Protein AF-A0A9D2LAC8-F1 (afdb_monomer_lite)

Secondary structure (DSSP, 8-state):
-------S--THHHHHHHHHHHHGGGS---S-------------SS-EEE---EEETTEEEEEEEEEESSS-EEEEEEE-----EEE-TTSPEEE-EEEPTT-SS-EEHHHHHT--SPEEEEETTEEEEEEE-TTS-EEESS-B-TT-EEEEEEEEE-GGG-EE-TT--EE--TT--GGGG---EEEEEEE-TT---TT--HHHHHHHHHHHHHHHHHHH--

Radius of gyration: 24.72 Å; chains: 1; bounding box: 61×82×46 Å

Organism: NCBI:txid2838560

pLDDT: mean 70.53, std 20.55, range [28.88, 96.69]

Structure (mmCIF, N/CA/C/O backbone):
data_AF-A0A9D2LAC8-F1
#
_entry.id   AF-A0A9D2LAC8-F1
#
loop_
_atom_site.group_PDB
_atom_site.id
_atom_site.type_symbol
_atom_site.label_atom_id
_atom_site.label_alt_id
_atom_site.label_comp_id
_atom_site.label_asym_id
_atom_site.label_entity_id
_atom_site.label_seq_id
_atom_site.pdbx_PDB_ins_code
_atom_site.Cartn_x
_atom_site.Cartn_y
_atom_site.Cartn_z
_atom_site.occupancy
_atom_site.B_iso_or_equiv
_atom_site.auth_seq_id
_atom_site.auth_comp_id
_atom_site.auth_asym_id
_atom_site.auth_atom_id
_atom_site.pdbx_PDB_model_num
ATOM 1 N N . MET A 1 1 ? -29.850 70.407 -22.101 1.00 35.56 1 MET A N 1
ATOM 2 C CA . MET A 1 1 ? -29.696 69.015 -22.595 1.00 35.56 1 MET A CA 1
ATOM 3 C C . MET A 1 1 ? -29.539 68.127 -21.368 1.00 35.56 1 MET A C 1
ATOM 5 O O . MET A 1 1 ? -28.608 68.349 -20.621 1.00 35.56 1 MET A O 1
ATOM 9 N N . LYS A 1 2 ? -30.572 67.422 -20.896 1.00 36.56 2 LYS A N 1
ATOM 10 C CA . LYS A 1 2 ? -31.257 66.225 -21.436 1.00 36.56 2 LYS A CA 1
ATOM 11 C C . LYS A 1 2 ? -30.535 64.901 -21.095 1.00 36.56 2 LYS A C 1
ATOM 13 O O . LYS A 1 2 ? -29.689 64.443 -21.842 1.00 36.56 2 LYS A O 1
ATOM 18 N N . TYR A 1 3 ? -31.028 64.306 -20.001 1.00 37.91 3 TYR A N 1
ATOM 19 C CA . TYR A 1 3 ? -31.246 62.878 -19.712 1.00 37.91 3 TYR A CA 1
ATOM 20 C C . TYR A 1 3 ? -30.048 61.930 -19.527 1.00 37.91 3 TYR A C 1
ATOM 22 O O . TYR A 1 3 ? -29.645 61.222 -20.443 1.00 37.91 3 TYR A O 1
ATOM 30 N N . ILE A 1 4 ? -29.648 61.765 -18.260 1.00 46.78 4 ILE A N 1
ATOM 31 C CA . ILE A 1 4 ? -29.049 60.527 -17.738 1.00 46.78 4 ILE A CA 1
ATOM 32 C C . ILE A 1 4 ? -30.154 59.455 -17.772 1.00 46.78 4 ILE A C 1
ATOM 34 O O . ILE A 1 4 ? -31.058 59.432 -16.931 1.00 46.78 4 ILE A O 1
ATOM 38 N N . LYS A 1 5 ? -30.169 58.634 -18.827 1.00 41.62 5 LYS A N 1
ATOM 39 C CA . LYS A 1 5 ? -31.193 57.607 -19.061 1.00 41.62 5 LYS A CA 1
ATOM 40 C C . LYS A 1 5 ? -30.855 56.328 -18.287 1.00 41.62 5 LYS A C 1
ATOM 42 O O . LYS A 1 5 ? -29.878 55.654 -18.581 1.00 41.62 5 LYS A O 1
ATOM 47 N N . LYS A 1 6 ? -31.734 56.001 -17.331 1.00 50.16 6 LYS A N 1
ATOM 48 C CA . LYS A 1 6 ? -31.996 54.673 -16.744 1.00 50.16 6 LYS A CA 1
ATOM 49 C C . LYS A 1 6 ? -31.678 53.525 -17.717 1.00 50.16 6 LYS A C 1
ATOM 51 O O . LYS A 1 6 ? -32.440 53.361 -18.663 1.00 50.16 6 LYS A O 1
ATOM 56 N N . TRP A 1 7 ? -30.662 52.699 -17.455 1.00 39.41 7 TRP A N 1
ATOM 57 C CA . TRP A 1 7 ? -30.460 51.446 -18.212 1.00 39.41 7 TRP A CA 1
ATOM 58 C C . TRP A 1 7 ? -29.986 50.235 -17.383 1.00 39.41 7 TRP A C 1
ATOM 60 O O . TRP A 1 7 ? -29.600 49.221 -17.945 1.00 39.41 7 TRP A O 1
ATOM 70 N N . ILE A 1 8 ? -30.095 50.278 -16.049 1.00 47.38 8 ILE A N 1
ATOM 71 C CA . ILE A 1 8 ? -29.818 49.118 -15.171 1.00 47.38 8 ILE A CA 1
ATOM 72 C C . ILE A 1 8 ? -31.102 48.700 -14.441 1.00 47.38 8 ILE A C 1
ATOM 74 O O . ILE A 1 8 ? -31.182 48.724 -13.218 1.00 47.38 8 ILE A O 1
ATOM 78 N N . LYS A 1 9 ? -32.169 48.408 -15.196 1.00 46.84 9 LYS A N 1
ATOM 79 C CA . LYS A 1 9 ? -33.411 47.807 -14.664 1.00 46.84 9 LYS A CA 1
ATOM 80 C C . LYS A 1 9 ? -34.076 46.870 -15.682 1.00 46.84 9 LYS A C 1
ATOM 82 O O . LYS A 1 9 ? -35.269 46.987 -15.937 1.00 46.84 9 LYS A O 1
ATOM 87 N N . SER A 1 10 ? -33.312 45.951 -16.272 1.00 44.75 10 SER A N 1
ATOM 88 C CA . SER A 1 10 ? -33.887 44.812 -16.998 1.00 44.75 10 SER A CA 1
ATOM 89 C C . SER A 1 10 ? -33.240 43.508 -16.516 1.00 44.75 10 SER A C 1
ATOM 91 O O . SER A 1 10 ? -32.012 43.407 -16.571 1.00 44.75 10 SER A O 1
ATOM 93 N N . PRO A 1 11 ? -34.021 42.508 -16.060 1.00 45.09 11 PRO A N 1
ATOM 94 C CA . PRO A 1 11 ? -33.499 41.219 -15.588 1.00 45.09 11 PRO A CA 1
ATOM 95 C C . PRO A 1 11 ? -32.814 40.399 -16.697 1.00 45.09 11 PRO A C 1
ATOM 97 O O . PRO A 1 11 ? -32.106 39.438 -16.414 1.00 45.09 11 PRO A O 1
ATOM 100 N N . ILE A 1 12 ? -32.954 40.810 -17.960 1.00 46.16 12 ILE A N 1
ATOM 101 C CA . ILE A 1 12 ? -32.389 40.119 -19.124 1.00 46.16 12 ILE A CA 1
ATOM 102 C C . ILE A 1 12 ? -30.858 40.262 -19.188 1.00 46.16 12 ILE A C 1
ATOM 104 O O . ILE A 1 12 ? -30.179 39.342 -19.629 1.00 46.16 12 ILE A O 1
ATOM 108 N N . HIS A 1 13 ? -30.280 41.370 -18.710 1.00 38.56 13 HIS A N 1
ATOM 109 C CA . HIS A 1 13 ? -28.821 41.569 -18.777 1.00 38.56 13 HIS A CA 1
ATOM 110 C C . HIS A 1 13 ? -28.047 40.788 -17.709 1.00 38.56 13 HIS A C 1
ATOM 112 O O . HIS A 1 13 ? -26.881 40.477 -17.919 1.00 38.56 13 HIS A O 1
ATOM 118 N N . ILE A 1 14 ? -28.699 40.402 -16.608 1.00 48.75 14 ILE A N 1
ATOM 119 C CA . ILE A 1 14 ? -28.111 39.479 -15.625 1.00 48.75 14 ILE A CA 1
ATOM 120 C C . ILE A 1 14 ? -28.182 38.035 -16.153 1.00 48.75 14 ILE A C 1
ATOM 122 O O . ILE A 1 14 ? -27.247 37.262 -15.966 1.00 48.75 14 ILE A O 1
ATOM 126 N N . MET A 1 15 ? -29.242 37.692 -16.894 1.00 40.81 15 MET A N 1
ATOM 127 C CA . MET A 1 15 ? -29.450 36.344 -17.435 1.00 40.81 15 MET A CA 1
ATOM 128 C C . MET A 1 15 ? -28.473 35.984 -18.569 1.00 40.81 15 MET A C 1
ATOM 130 O O . MET A 1 15 ? -28.037 34.840 -18.656 1.00 40.81 15 MET A O 1
ATOM 134 N N . VAL A 1 16 ? -28.069 36.953 -19.401 1.00 43.50 16 VAL A N 1
ATOM 135 C CA . VAL A 1 16 ? -27.108 36.716 -20.499 1.00 43.50 16 VAL A CA 1
ATOM 136 C C . VAL A 1 16 ? -25.677 36.506 -19.981 1.00 43.50 16 VAL A C 1
ATOM 138 O O . VAL A 1 16 ? -24.969 35.652 -20.507 1.00 43.50 16 VAL A O 1
ATOM 141 N N . SER A 1 17 ? -25.266 37.191 -18.907 1.00 43.19 17 SER A N 1
ATOM 142 C CA . SER A 1 17 ? -23.954 36.946 -18.282 1.00 43.19 17 SER A CA 1
ATOM 143 C C . SER A 1 17 ? -23.889 35.601 -17.551 1.00 43.19 17 SER A C 1
ATOM 145 O O . SER A 1 17 ? -22.855 34.942 -17.581 1.00 43.19 17 SER A O 1
ATOM 147 N N . LEU A 1 18 ? -24.996 35.150 -16.952 1.00 44.66 18 LEU A N 1
ATOM 148 C CA . LEU A 1 18 ? -25.087 33.816 -16.343 1.00 44.66 18 LEU A CA 1
ATOM 149 C C . LEU A 1 18 ? -25.078 32.689 -17.389 1.00 44.66 18 LEU A C 1
ATOM 151 O O . LEU A 1 18 ? -24.509 31.630 -17.139 1.00 44.66 18 LEU A O 1
ATOM 155 N N . MET A 1 19 ? -25.633 32.923 -18.582 1.00 34.56 19 MET A N 1
ATOM 156 C CA . MET A 1 19 ? -25.635 31.932 -19.663 1.00 34.56 19 MET A CA 1
ATOM 157 C C . MET A 1 19 ? -24.275 31.820 -20.378 1.00 34.56 19 MET A C 1
ATOM 159 O O . MET A 1 19 ? -23.913 30.738 -20.829 1.00 34.56 19 MET A O 1
ATOM 163 N N . LEU A 1 20 ? -23.473 32.892 -20.422 1.00 37.56 20 LEU A N 1
ATOM 164 C CA . LEU A 1 20 ? -22.109 32.855 -20.977 1.00 37.56 20 LEU A CA 1
ATOM 165 C C . LEU A 1 20 ? -21.117 32.079 -20.092 1.00 37.56 20 LEU A C 1
ATOM 167 O O . LEU A 1 20 ? -20.203 31.449 -20.617 1.00 37.56 20 LEU A O 1
ATOM 171 N N . ILE A 1 21 ? -21.340 32.042 -18.774 1.00 41.94 21 ILE A N 1
ATOM 172 C CA . ILE A 1 21 ? -20.578 31.179 -17.851 1.00 41.94 21 ILE A CA 1
ATOM 173 C C . ILE A 1 21 ? -20.957 29.698 -18.046 1.00 41.94 21 ILE A C 1
ATOM 175 O O . ILE A 1 21 ? -20.126 28.817 -17.858 1.00 41.94 21 ILE A O 1
ATOM 179 N N . LEU A 1 22 ? -22.174 29.414 -18.519 1.00 35.94 22 LEU A N 1
ATOM 180 C CA . LEU A 1 22 ? -22.652 28.053 -18.785 1.00 35.94 22 LEU A CA 1
ATOM 181 C C . LEU A 1 22 ? -22.087 27.449 -20.084 1.00 35.94 22 LEU A C 1
ATOM 183 O O . LEU A 1 22 ? -21.927 26.235 -20.167 1.00 35.94 22 LEU A O 1
ATOM 187 N N . VAL A 1 23 ? -21.722 28.271 -21.077 1.00 40.06 23 VAL A N 1
ATOM 188 C CA . VAL A 1 23 ? -21.149 27.793 -22.356 1.00 40.06 23 VAL A CA 1
ATOM 189 C C . VAL A 1 23 ? -19.619 27.648 -22.304 1.00 40.06 23 VAL A C 1
ATOM 191 O O . VAL A 1 23 ? -19.052 26.901 -23.094 1.00 40.06 23 VAL A O 1
ATOM 194 N N . LEU A 1 24 ? -18.945 28.249 -21.316 1.00 35.00 24 LEU A N 1
ATOM 195 C CA . LEU A 1 24 ? -17.558 27.889 -20.977 1.00 35.00 24 LEU A CA 1
ATOM 196 C C . LEU A 1 24 ? -17.460 26.574 -20.177 1.00 35.00 24 LEU A C 1
ATOM 198 O O . LEU A 1 24 ? -16.369 26.036 -20.034 1.00 35.00 24 LEU A O 1
ATOM 202 N N . GLY A 1 25 ? -18.586 26.027 -19.704 1.00 39.25 25 GLY A N 1
ATOM 203 C CA . GLY A 1 25 ? -18.650 24.746 -18.988 1.00 39.25 25 GLY A CA 1
ATOM 204 C C . GLY A 1 25 ? -18.709 23.504 -19.884 1.00 39.25 25 GLY A C 1
ATOM 205 O O . GLY A 1 25 ? -18.806 22.393 -19.374 1.00 39.25 25 GLY A O 1
ATOM 206 N N . VAL A 1 26 ? -18.676 23.671 -21.211 1.00 44.00 26 VAL A N 1
ATOM 207 C CA . VAL A 1 26 ? -18.720 22.560 -22.180 1.00 44.00 26 VAL A CA 1
ATOM 208 C C . VAL A 1 26 ? -17.708 22.787 -23.308 1.00 44.00 26 VAL A C 1
ATOM 210 O O . VAL A 1 26 ? -17.968 22.545 -24.482 1.00 44.00 26 VAL A O 1
ATOM 213 N N . GLY A 1 27 ? -16.542 23.322 -22.955 1.00 30.80 27 GLY A N 1
ATOM 214 C CA . GLY A 1 27 ? -15.396 23.410 -23.847 1.00 30.80 27 GLY A CA 1
ATOM 215 C C . GLY A 1 27 ? -14.428 22.288 -23.521 1.00 30.80 27 GLY A C 1
ATOM 216 O O . GLY A 1 27 ? -13.758 22.361 -22.503 1.00 30.80 27 GLY A O 1
ATOM 217 N N . SER A 1 28 ? -14.375 21.280 -24.388 1.00 34.62 28 SER A N 1
ATOM 218 C CA . SER A 1 28 ? -13.192 20.453 -24.628 1.00 34.62 28 SER A CA 1
ATOM 219 C C . SER A 1 28 ? -12.469 19.945 -23.376 1.00 34.62 28 SER A C 1
ATOM 221 O O . SER A 1 28 ? -11.558 20.599 -22.872 1.00 34.62 28 SER A O 1
ATOM 223 N N . ILE A 1 29 ? -12.748 18.702 -22.972 1.00 36.66 29 ILE A N 1
ATOM 224 C CA . ILE A 1 29 ? -11.754 17.899 -22.244 1.00 36.66 29 ILE A CA 1
ATOM 225 C C . ILE A 1 29 ? -10.644 17.565 -23.254 1.00 36.66 29 ILE A C 1
ATOM 227 O O . ILE A 1 29 ? -10.533 16.457 -23.774 1.00 36.66 29 ILE A O 1
ATOM 231 N N . ALA A 1 30 ? -9.894 18.590 -23.651 1.00 33.22 30 ALA A N 1
ATOM 232 C CA . ALA A 1 30 ? -8.629 18.433 -24.317 1.00 33.22 30 ALA A CA 1
ATOM 233 C C . ALA A 1 30 ? -7.713 17.811 -23.266 1.00 33.22 30 ALA A C 1
ATOM 235 O O . ALA A 1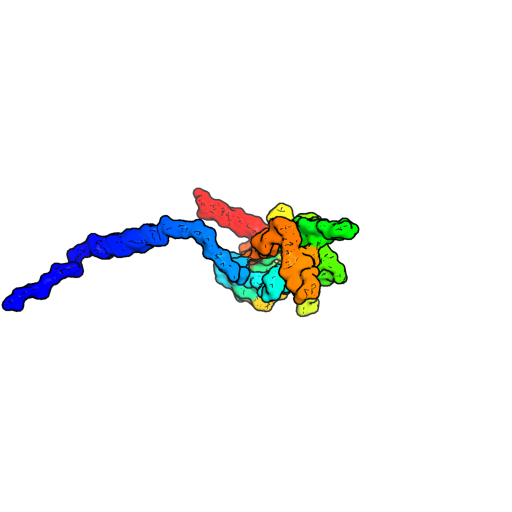 30 ? -7.334 18.465 -22.300 1.00 33.22 30 ALA A O 1
ATOM 236 N N . PHE A 1 31 ? -7.476 16.510 -23.434 1.00 38.91 31 PHE A N 1
ATOM 237 C CA . PHE A 1 31 ? -6.210 15.841 -23.161 1.00 38.91 31 PHE A CA 1
ATOM 238 C C . PHE A 1 31 ? -5.088 16.862 -22.973 1.00 38.91 31 PHE A C 1
ATOM 240 O O . PHE A 1 31 ? -4.611 17.360 -23.976 1.00 38.91 31 PHE A O 1
ATOM 247 N N . PHE A 1 32 ? -4.778 17.218 -21.727 1.00 28.88 32 PHE A N 1
ATOM 248 C CA . PHE A 1 32 ? -3.516 17.753 -21.202 1.00 28.88 32 PHE A CA 1
ATOM 249 C C . PHE A 1 32 ? -3.773 18.093 -19.727 1.00 28.88 32 PHE A C 1
ATOM 251 O O . PHE A 1 32 ? -4.016 19.241 -19.364 1.00 28.88 32 PHE A O 1
ATOM 258 N N . THR A 1 33 ? -3.749 17.081 -18.863 1.00 29.97 33 THR A N 1
ATOM 259 C CA . THR A 1 33 ? -3.284 17.300 -17.492 1.00 29.97 33 THR A CA 1
ATOM 260 C C . THR A 1 33 ? -1.801 16.991 -17.521 1.00 29.97 33 THR A C 1
ATOM 262 O O . THR A 1 33 ? -1.409 15.825 -17.492 1.00 29.97 33 THR A O 1
ATOM 265 N N . ASP A 1 34 ? -0.994 18.038 -17.675 1.00 31.41 34 ASP A N 1
ATOM 266 C CA . ASP A 1 34 ? 0.403 17.952 -17.287 1.00 31.41 34 ASP A CA 1
ATOM 267 C C . ASP A 1 34 ? 0.456 17.561 -15.803 1.00 31.41 34 ASP A C 1
ATOM 269 O O . ASP A 1 34 ? -0.398 17.935 -14.995 1.00 31.41 34 ASP A O 1
ATOM 273 N N . MET A 1 35 ? 1.420 16.709 -15.518 1.00 45.12 35 MET A N 1
ATOM 274 C CA . MET A 1 35 ? 1.632 15.922 -14.317 1.00 45.12 35 MET A CA 1
ATOM 275 C C . MET A 1 35 ? 1.818 16.793 -13.062 1.00 45.12 35 MET A C 1
ATOM 277 O O . MET A 1 35 ? 2.876 17.375 -12.858 1.00 45.12 35 MET A O 1
ATOM 281 N N . GLU A 1 36 ? 0.826 16.796 -12.171 1.00 29.73 36 GLU A N 1
ATOM 282 C CA . GLU A 1 36 ? 1.064 16.895 -10.728 1.00 29.73 36 GLU A CA 1
ATOM 283 C C . GLU A 1 36 ? 0.553 15.600 -10.098 1.00 29.73 36 GLU A C 1
ATOM 285 O O . GLU A 1 36 ? -0.638 15.369 -9.897 1.00 29.73 36 GLU A O 1
ATOM 290 N N . SER A 1 37 ? 1.488 14.698 -9.832 1.00 42.09 37 SER A N 1
ATOM 291 C CA . SER A 1 37 ? 1.328 13.730 -8.761 1.00 42.09 37 SER A CA 1
ATOM 292 C C . SER A 1 37 ? 0.951 14.443 -7.459 1.00 42.09 37 SER A C 1
ATOM 294 O O . SER A 1 37 ? 1.464 15.528 -7.195 1.00 42.09 37 SER A O 1
ATOM 296 N N . ILE A 1 38 ? 0.197 13.745 -6.609 1.00 41.78 38 ILE A N 1
ATOM 297 C CA . ILE A 1 38 ? -0.285 14.145 -5.276 1.00 41.78 38 ILE A CA 1
ATOM 298 C C . ILE A 1 38 ? -1.678 14.791 -5.317 1.00 41.78 38 ILE A C 1
ATOM 300 O O . ILE A 1 38 ? -1.825 16.005 -5.340 1.00 41.78 38 ILE A O 1
ATOM 304 N N . ALA A 1 39 ? -2.712 13.946 -5.236 1.00 32.69 39 ALA A N 1
ATOM 305 C CA . ALA A 1 39 ? -3.892 14.176 -4.390 1.00 32.69 39 ALA A CA 1
ATOM 306 C C . ALA A 1 39 ? -4.852 12.976 -4.471 1.00 32.69 39 ALA A C 1
ATOM 308 O O . ALA A 1 39 ? -5.892 13.052 -5.119 1.00 32.69 39 ALA A O 1
ATOM 309 N N . ASN A 1 40 ? -4.557 11.882 -3.764 1.00 38.34 40 ASN A N 1
ATOM 310 C CA . ASN A 1 40 ? -5.622 10.960 -3.359 1.00 38.34 40 ASN A CA 1
ATOM 311 C C . ASN A 1 40 ? -6.070 11.327 -1.945 1.00 38.34 40 ASN A C 1
ATOM 313 O O . ASN A 1 40 ? -5.711 10.695 -0.960 1.00 38.34 40 ASN A O 1
ATOM 317 N N . ILE A 1 41 ? -6.826 12.427 -1.871 1.00 36.25 41 ILE A N 1
ATOM 318 C CA . ILE A 1 41 ? -7.543 12.859 -0.673 1.00 36.25 41 ILE A CA 1
ATOM 319 C C . ILE A 1 41 ? -9.019 12.536 -0.907 1.00 36.25 41 ILE A C 1
ATOM 321 O O . ILE A 1 41 ? -9.718 13.280 -1.596 1.00 36.25 41 ILE A O 1
ATOM 325 N N . ILE A 1 42 ? -9.519 11.458 -0.308 1.00 36.97 42 ILE A N 1
ATOM 326 C CA . ILE A 1 42 ? -10.965 11.248 -0.187 1.00 36.97 42 ILE A CA 1
ATOM 327 C C . ILE A 1 42 ? -11.379 11.798 1.185 1.00 36.97 42 ILE A C 1
ATOM 329 O O . ILE A 1 42 ? -11.079 11.215 2.224 1.00 36.97 42 ILE A O 1
ATOM 333 N N . ARG A 1 43 ? -12.033 12.970 1.201 1.00 28.91 43 ARG A N 1
ATOM 334 C CA . ARG A 1 43 ? -12.629 13.560 2.415 1.00 28.91 43 ARG A CA 1
ATOM 335 C C . ARG A 1 43 ? -14.018 12.972 2.639 1.00 28.91 43 ARG A C 1
ATOM 337 O O . ARG A 1 43 ? -14.938 13.288 1.888 1.00 28.91 43 ARG A O 1
ATOM 344 N N . ILE A 1 44 ? -14.186 12.194 3.704 1.00 31.09 44 ILE A N 1
ATOM 345 C CA . ILE A 1 44 ? -15.501 11.788 4.218 1.00 31.09 44 ILE A CA 1
ATOM 346 C C . ILE A 1 44 ? -15.643 12.387 5.625 1.00 31.09 44 ILE A C 1
ATOM 348 O O . ILE A 1 44 ? -15.035 11.915 6.580 1.00 31.09 44 ILE A O 1
ATOM 352 N N . GLY A 1 45 ? -16.416 13.470 5.759 1.00 33.41 45 GLY A N 1
ATOM 353 C CA . GLY A 1 45 ? -16.618 14.172 7.038 1.00 33.41 45 GLY A CA 1
ATOM 354 C C . GLY A 1 45 ? -15.408 14.991 7.528 1.00 33.41 45 GLY A C 1
ATOM 355 O O . GLY A 1 45 ? -14.569 15.413 6.737 1.00 33.41 45 GLY A O 1
ATOM 356 N N . ASN A 1 46 ? -15.317 15.243 8.844 1.00 28.94 46 ASN A N 1
ATOM 357 C CA . ASN A 1 46 ? -14.224 15.989 9.514 1.00 28.94 46 ASN A CA 1
ATOM 358 C C . ASN A 1 46 ? -12.887 15.208 9.578 1.00 28.94 46 ASN A C 1
ATOM 360 O O . ASN A 1 46 ? -12.088 15.397 10.496 1.00 28.94 46 ASN A O 1
ATOM 364 N N . MET A 1 47 ? -12.658 14.313 8.622 1.00 36.00 47 MET A N 1
ATOM 365 C CA . MET A 1 47 ? -11.500 13.434 8.534 1.00 36.00 47 MET A CA 1
ATOM 366 C C . MET A 1 47 ? -10.795 13.660 7.200 1.00 36.00 47 MET A C 1
ATOM 368 O O . MET A 1 47 ? -11.429 13.651 6.141 1.00 36.00 47 MET A O 1
ATOM 372 N N . GLY A 1 48 ? -9.483 13.865 7.253 1.00 35.88 48 GLY A N 1
ATOM 373 C CA . GLY A 1 48 ? -8.608 13.786 6.095 1.00 35.88 48 GLY A CA 1
ATOM 374 C C . GLY A 1 48 ? -7.710 12.561 6.207 1.00 35.88 48 GLY A C 1
ATOM 375 O O . GLY A 1 48 ? -7.203 12.242 7.283 1.00 35.88 48 GLY A O 1
ATOM 376 N N . ILE A 1 49 ? -7.515 11.872 5.088 1.00 36.25 49 ILE A N 1
ATOM 377 C CA . ILE A 1 49 ? -6.313 11.074 4.888 1.00 36.25 49 ILE A CA 1
ATOM 378 C C . ILE A 1 49 ? -5.415 11.829 3.935 1.00 36.25 49 ILE A C 1
ATOM 380 O O . ILE A 1 49 ? -5.867 12.331 2.904 1.00 36.25 49 ILE A O 1
ATOM 384 N N . GLU A 1 50 ? -4.143 11.856 4.289 1.00 44.22 50 GLU A N 1
ATOM 385 C CA . GLU A 1 50 ? -3.071 12.199 3.377 1.00 44.22 50 GLU A CA 1
ATOM 386 C C . GLU A 1 50 ? -2.289 10.914 3.093 1.00 44.22 50 GLU A C 1
ATOM 388 O O . GLU A 1 50 ? -1.821 10.232 4.010 1.00 44.22 50 GLU A O 1
ATOM 393 N N . THR A 1 51 ? -2.188 10.555 1.816 1.00 43.16 51 THR A N 1
ATOM 394 C CA . THR A 1 51 ? -1.147 9.635 1.363 1.00 43.16 51 THR A CA 1
ATOM 395 C C . THR A 1 51 ? 0.146 10.436 1.322 1.00 43.16 51 THR A C 1
ATOM 397 O O . THR A 1 51 ? 0.271 11.355 0.513 1.00 43.16 51 THR A O 1
ATOM 400 N N . GLU A 1 52 ? 1.069 10.138 2.237 1.00 41.78 52 GLU A N 1
ATOM 401 C CA . GLU A 1 52 ? 2.419 10.699 2.187 1.00 41.78 52 GLU A CA 1
ATOM 402 C C . GLU A 1 52 ? 3.209 9.949 1.109 1.00 41.78 52 GLU A C 1
ATOM 404 O O . GLU A 1 52 ? 3.191 8.721 1.048 1.00 41.78 52 GLU A O 1
ATOM 409 N N . GLU A 1 53 ? 3.835 10.707 0.214 1.00 36.94 53 GLU A N 1
ATOM 410 C CA . GLU A 1 53 ? 4.676 10.194 -0.859 1.00 36.94 53 GLU A CA 1
ATOM 411 C C . GLU A 1 53 ? 5.773 11.222 -1.135 1.00 36.94 53 GLU A C 1
ATOM 413 O O . GLU A 1 53 ? 5.484 12.406 -1.336 1.00 36.94 53 GLU A O 1
ATOM 418 N N . THR A 1 54 ? 7.026 10.773 -1.156 1.00 42.62 54 THR A N 1
ATOM 419 C CA . THR A 1 54 ? 8.131 11.558 -1.716 1.00 42.62 54 THR A CA 1
ATOM 420 C C . THR A 1 54 ? 8.388 11.065 -3.132 1.00 42.62 54 THR A C 1
ATOM 422 O O . THR A 1 54 ? 8.490 9.859 -3.356 1.00 42.62 54 THR A O 1
ATOM 425 N N . LEU A 1 55 ? 8.486 12.004 -4.071 1.00 36.38 55 LEU A N 1
ATOM 426 C CA . LEU A 1 55 ? 8.755 11.726 -5.475 1.00 36.38 55 LEU A CA 1
ATOM 427 C C . LEU A 1 55 ? 10.138 12.213 -5.867 1.00 36.38 55 LEU A C 1
ATOM 429 O O . LEU A 1 55 ? 10.423 13.409 -5.785 1.00 36.38 55 LEU A O 1
ATOM 433 N N . ASP A 1 56 ? 10.951 11.281 -6.351 1.00 38.91 56 ASP A N 1
ATOM 434 C CA . ASP A 1 56 ? 12.174 11.570 -7.092 1.00 38.91 56 ASP A CA 1
ATOM 435 C C . ASP A 1 56 ? 12.095 10.848 -8.447 1.00 38.91 56 ASP A C 1
ATOM 437 O O . ASP A 1 56 ? 12.273 9.633 -8.560 1.00 38.91 56 ASP A O 1
ATOM 441 N N . GLY A 1 57 ? 11.693 11.579 -9.490 1.00 52.72 57 GLY A N 1
ATOM 442 C CA . GLY A 1 57 ? 11.377 10.998 -10.798 1.00 52.72 57 GLY A CA 1
ATOM 443 C C . GLY A 1 57 ? 10.089 10.160 -10.784 1.00 52.72 57 GLY A C 1
ATOM 444 O O . GLY A 1 57 ? 9.010 10.692 -10.539 1.00 52.72 57 GLY A O 1
ATOM 445 N N . LEU A 1 58 ? 10.191 8.862 -11.098 1.00 55.84 58 LEU A N 1
ATOM 446 C CA . LEU A 1 58 ? 9.071 7.900 -11.059 1.00 55.84 58 LEU A CA 1
ATOM 447 C C . LEU A 1 58 ? 9.079 7.014 -9.808 1.00 55.84 58 LEU A C 1
ATOM 449 O O . LEU A 1 58 ? 8.166 6.208 -9.626 1.00 55.84 58 LEU A O 1
ATOM 453 N N . ASN A 1 59 ? 10.118 7.124 -8.983 1.00 58.03 59 ASN A N 1
ATOM 454 C CA . ASN A 1 59 ? 10.242 6.332 -7.773 1.00 58.03 59 ASN A CA 1
ATOM 455 C C . ASN A 1 59 ? 9.344 6.941 -6.694 1.00 58.03 59 ASN A C 1
ATOM 457 O O . ASN A 1 59 ? 9.341 8.158 -6.490 1.00 58.03 59 ASN A O 1
ATOM 461 N N . LYS A 1 60 ? 8.575 6.085 -6.017 1.00 66.50 60 LYS A N 1
ATOM 462 C CA . LYS A 1 60 ? 7.670 6.480 -4.934 1.00 66.50 60 LYS A CA 1
ATOM 463 C C . LYS A 1 60 ? 8.191 5.934 -3.621 1.00 66.50 60 LYS A C 1
ATOM 465 O O . LYS A 1 60 ? 8.397 4.728 -3.506 1.00 66.50 60 LYS A O 1
ATOM 470 N N . GLU A 1 61 ? 8.349 6.794 -2.627 1.00 69.44 61 GLU A N 1
ATOM 471 C CA . GLU A 1 61 ? 8.833 6.406 -1.300 1.00 69.44 61 GLU A CA 1
ATOM 472 C C . GLU A 1 61 ? 7.822 6.721 -0.198 1.00 69.44 61 GLU A C 1
ATOM 474 O O . GLU A 1 61 ? 7.031 7.660 -0.310 1.00 69.44 61 GLU A O 1
ATOM 479 N N . ASN A 1 62 ? 7.909 5.963 0.899 1.00 68.06 62 ASN A N 1
ATOM 480 C CA . ASN A 1 62 ? 7.140 6.136 2.134 1.00 68.06 62 ASN A CA 1
ATOM 481 C C . ASN A 1 62 ? 5.621 6.116 1.932 1.00 68.06 62 ASN A C 1
ATOM 483 O O . ASN A 1 62 ? 4.888 6.863 2.577 1.00 68.06 62 ASN A O 1
ATOM 487 N N . ILE A 1 63 ? 5.140 5.225 1.064 1.00 72.19 63 ILE A N 1
ATOM 488 C CA . ILE A 1 63 ? 3.714 5.089 0.780 1.00 72.19 63 ILE A CA 1
ATOM 489 C C . ILE A 1 63 ? 3.018 4.574 2.038 1.00 72.19 63 ILE A C 1
ATOM 491 O O . ILE A 1 63 ? 3.224 3.438 2.478 1.00 72.19 63 ILE A O 1
ATOM 495 N N . GLY A 1 64 ? 2.151 5.404 2.601 1.00 71.44 64 GLY A N 1
ATOM 496 C CA . GLY A 1 64 ? 1.420 5.093 3.820 1.00 71.44 64 GLY A CA 1
ATOM 497 C C . GLY A 1 64 ? 0.138 5.897 3.953 1.00 71.44 64 GLY A C 1
ATOM 498 O O . GLY A 1 64 ? -0.310 6.577 3.027 1.00 71.44 64 GLY A O 1
ATOM 499 N N . VAL A 1 65 ? -0.464 5.794 5.133 1.00 68.50 65 VAL A N 1
ATOM 500 C CA . VAL A 1 65 ? -1.669 6.543 5.490 1.00 68.50 65 VAL A CA 1
ATOM 501 C C . VAL A 1 65 ? -1.375 7.389 6.714 1.00 68.50 65 VAL A C 1
ATOM 503 O O . VAL A 1 65 ? -0.928 6.865 7.738 1.00 68.50 65 VAL A O 1
ATOM 506 N N . LYS A 1 66 ? -1.683 8.681 6.616 1.00 70.00 66 LYS A N 1
ATOM 507 C CA . LYS A 1 66 ? -1.712 9.612 7.740 1.00 70.00 66 LYS A CA 1
ATOM 508 C C . LYS A 1 66 ? -3.124 10.111 7.962 1.00 70.00 66 LYS A C 1
ATOM 510 O O . LYS A 1 66 ? -3.782 10.562 7.025 1.00 70.00 66 LYS A O 1
ATOM 515 N N . VAL A 1 67 ? -3.579 10.062 9.209 1.00 62.66 67 VAL A N 1
ATOM 516 C CA . VAL A 1 67 ? -4.906 10.564 9.583 1.00 62.66 67 VAL A CA 1
ATOM 517 C C . VAL A 1 67 ? -4.797 11.991 10.113 1.00 62.66 67 VAL A C 1
ATOM 519 O O . VAL A 1 67 ? -4.207 12.244 11.169 1.00 62.66 67 VAL A O 1
ATOM 522 N N . SER A 1 68 ? -5.418 12.931 9.398 1.00 59.50 68 SER A N 1
ATOM 523 C CA . SER A 1 68 ? -5.656 14.298 9.855 1.00 59.50 68 SER A CA 1
ATOM 524 C C . SER A 1 68 ? -7.080 14.399 10.421 1.00 59.50 68 SER A C 1
ATOM 526 O O . SER A 1 68 ? -8.078 14.524 9.714 1.00 59.50 68 SER A O 1
ATOM 528 N N . GLY A 1 69 ? -7.194 14.278 11.742 1.00 59.91 69 GLY A N 1
ATOM 529 C CA . GLY A 1 69 ? -8.473 14.324 12.457 1.00 59.91 69 GLY A CA 1
ATOM 530 C C . GLY A 1 69 ? -8.294 14.071 13.949 1.00 59.91 69 GLY A C 1
ATOM 531 O O . GLY A 1 69 ? -7.251 13.580 14.362 1.00 59.91 69 GLY A O 1
ATOM 532 N N . ASN A 1 70 ? -9.284 14.411 14.774 1.00 66.06 70 ASN A N 1
ATOM 533 C CA . ASN A 1 70 ? -9.202 14.229 16.235 1.00 66.06 70 ASN A CA 1
ATOM 534 C C . ASN A 1 70 ? -9.783 12.895 16.721 1.00 66.06 70 ASN A C 1
ATOM 536 O O . ASN A 1 70 ? -9.795 12.637 17.924 1.00 66.06 70 ASN A O 1
ATOM 540 N N . 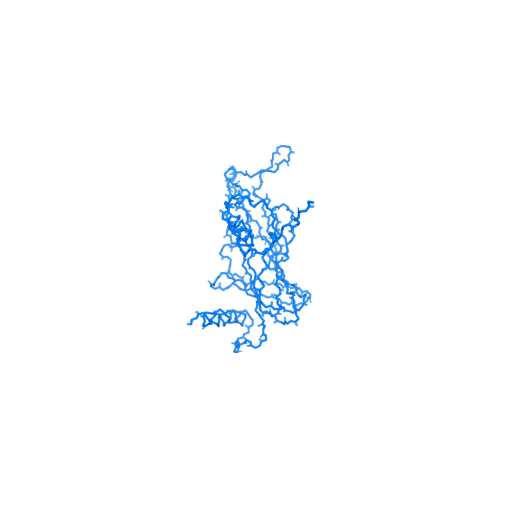THR A 1 71 ? -10.266 12.059 15.805 1.00 69.88 71 THR A N 1
ATOM 541 C CA . THR A 1 71 ? -10.957 10.813 16.134 1.00 69.88 71 THR A CA 1
ATOM 542 C C . THR A 1 71 ? -10.178 9.619 15.605 1.00 69.88 71 THR A C 1
ATOM 544 O O . THR A 1 71 ? -9.546 9.699 14.554 1.00 69.88 71 THR A O 1
ATOM 547 N N . ALA A 1 72 ? -10.222 8.509 16.340 1.00 82.38 72 ALA A N 1
ATOM 548 C CA . ALA A 1 72 ? -9.642 7.253 15.889 1.00 82.38 72 ALA A CA 1
ATOM 549 C C . ALA A 1 72 ? -10.392 6.736 14.652 1.00 82.38 72 ALA A C 1
ATOM 551 O O . ALA A 1 72 ? -11.625 6.775 14.617 1.00 82.38 72 ALA A O 1
ATOM 552 N N . CYS A 1 73 ? -9.656 6.252 13.652 1.00 80.69 73 CYS A N 1
ATOM 553 C CA . CYS A 1 73 ? -10.215 5.843 12.364 1.00 80.69 73 CYS A CA 1
ATOM 554 C C . CYS A 1 73 ? -9.689 4.475 11.927 1.00 80.69 73 CYS A C 1
ATOM 556 O O . CYS A 1 73 ? -8.505 4.180 12.093 1.00 80.69 73 CYS A O 1
ATOM 558 N N . TYR A 1 74 ? -10.556 3.661 11.329 1.00 85.19 74 TYR A N 1
ATOM 559 C CA . TYR A 1 74 ? -10.148 2.511 10.526 1.00 85.19 74 TYR A CA 1
ATOM 560 C C . TYR A 1 74 ? -9.657 3.000 9.169 1.00 85.19 74 TYR A C 1
ATOM 562 O O . TYR A 1 74 ? -10.240 3.930 8.615 1.00 85.19 74 TYR A O 1
ATOM 570 N N . VAL A 1 75 ? -8.609 2.375 8.634 1.00 85.75 75 VAL A N 1
ATOM 571 C CA . VAL A 1 75 ? -7.994 2.784 7.368 1.00 85.75 75 VAL A CA 1
ATOM 572 C C . VAL A 1 75 ? -7.828 1.603 6.425 1.00 85.75 75 VAL A C 1
ATOM 574 O O . VAL A 1 75 ? -7.539 0.482 6.860 1.00 85.75 75 VAL A O 1
ATOM 577 N N . ARG A 1 76 ? -7.987 1.876 5.130 1.00 87.00 76 ARG A N 1
ATOM 578 C CA . ARG A 1 76 ? -7.654 0.947 4.053 1.00 87.00 76 ARG A CA 1
ATOM 579 C C . ARG A 1 76 ? -6.874 1.650 2.951 1.00 87.00 76 ARG A C 1
ATOM 581 O O . ARG A 1 76 ? -7.051 2.847 2.729 1.00 87.00 76 ARG A O 1
ATOM 588 N N . ILE A 1 77 ? -6.017 0.903 2.267 1.00 82.94 77 ILE A N 1
ATOM 589 C CA . ILE A 1 77 ? -5.198 1.399 1.160 1.00 82.94 77 ILE A CA 1
ATOM 590 C C . ILE A 1 77 ? -5.137 0.367 0.036 1.00 82.94 77 ILE A C 1
ATOM 592 O O . ILE A 1 77 ? -5.120 -0.837 0.273 1.00 82.94 77 ILE A O 1
ATOM 596 N N . ARG A 1 78 ? -5.094 0.833 -1.204 1.00 86.50 78 ARG A N 1
ATOM 597 C CA . ARG A 1 78 ? -4.868 0.029 -2.399 1.00 86.50 78 ARG A CA 1
ATOM 598 C C . ARG A 1 78 ? -3.789 0.702 -3.234 1.00 86.50 78 ARG A C 1
ATOM 600 O O . ARG A 1 78 ? -3.872 1.897 -3.490 1.00 86.50 78 ARG A O 1
ATOM 607 N N . VAL A 1 79 ? -2.792 -0.075 -3.646 1.00 83.19 79 VAL A N 1
ATOM 608 C CA . VAL A 1 79 ? -1.683 0.375 -4.494 1.00 83.19 79 VAL A CA 1
ATOM 609 C C . VAL A 1 79 ? -1.632 -0.526 -5.722 1.00 83.19 79 VAL A C 1
ATOM 611 O O . VAL A 1 79 ? -1.302 -1.711 -5.620 1.00 83.19 79 VAL A O 1
ATOM 614 N N . ASP A 1 80 ? -1.982 0.025 -6.879 1.00 83.25 80 ASP A N 1
ATOM 615 C CA . ASP A 1 80 ? -1.992 -0.698 -8.147 1.00 83.25 80 ASP A CA 1
ATOM 616 C C . ASP A 1 80 ? -0.670 -0.451 -8.882 1.00 83.25 80 ASP A C 1
ATOM 618 O O . ASP A 1 80 ? -0.528 0.518 -9.618 1.00 83.25 80 ASP A O 1
ATOM 622 N N . VAL A 1 81 ? 0.323 -1.319 -8.678 1.00 83.38 81 VAL A N 1
ATOM 623 C CA . VAL A 1 81 ? 1.610 -1.205 -9.386 1.00 83.38 81 VAL A CA 1
ATOM 624 C C . VAL A 1 81 ? 1.487 -1.815 -10.787 1.00 83.38 81 VAL A C 1
ATOM 626 O O . VAL A 1 81 ? 1.174 -3.007 -10.895 1.00 83.38 81 VAL A O 1
ATOM 629 N N . PRO A 1 82 ? 1.745 -1.053 -11.866 1.00 80.81 82 PRO A N 1
ATOM 630 C CA . PRO A 1 82 ? 1.801 -1.585 -13.223 1.00 80.81 82 PRO A CA 1
ATOM 631 C C . PRO A 1 82 ? 2.789 -2.748 -13.351 1.00 80.81 82 PRO A C 1
ATOM 633 O O . PRO A 1 82 ? 3.941 -2.652 -12.935 1.00 80.81 82 PRO A O 1
ATOM 636 N N . THR A 1 83 ? 2.369 -3.836 -13.999 1.00 84.81 83 THR A N 1
ATOM 637 C CA . THR A 1 83 ? 3.227 -5.003 -14.282 1.00 84.81 83 THR A CA 1
ATOM 638 C C . THR A 1 83 ? 3.964 -4.870 -15.613 1.00 84.81 83 THR A C 1
ATOM 640 O O . THR A 1 83 ? 4.110 -5.850 -16.342 1.00 84.81 83 THR A O 1
ATOM 643 N N . VAL A 1 84 ? 4.337 -3.646 -15.983 1.00 80.44 84 VAL A N 1
ATOM 644 C CA . VAL A 1 84 ? 5.091 -3.392 -17.210 1.00 80.44 84 VAL A CA 1
ATOM 645 C C . VAL A 1 84 ? 6.492 -3.971 -17.042 1.00 80.44 84 VAL A C 1
ATOM 647 O O . VAL A 1 84 ? 7.129 -3.765 -16.008 1.00 80.44 84 VAL A O 1
ATOM 650 N N . SER A 1 85 ? 6.947 -4.714 -18.045 1.00 84.75 85 SER A N 1
ATOM 651 C CA . SER A 1 85 ? 8.251 -5.364 -18.038 1.00 84.75 85 SER A CA 1
ATOM 652 C C . SER A 1 85 ? 8.848 -5.452 -19.439 1.00 84.75 85 SER A C 1
ATOM 654 O O . SER A 1 85 ? 8.126 -5.394 -20.439 1.00 84.75 85 SER A O 1
ATOM 656 N N . TYR A 1 86 ? 10.167 -5.607 -19.504 1.00 82.31 86 TYR A N 1
ATOM 657 C CA . TYR A 1 86 ? 10.881 -5.970 -20.727 1.00 82.31 86 TYR A CA 1
ATOM 658 C C . TYR A 1 86 ? 11.959 -7.011 -20.416 1.00 82.31 86 TYR A C 1
ATOM 660 O O . TYR A 1 86 ? 12.416 -7.118 -19.281 1.00 82.31 86 TYR A O 1
ATOM 668 N N . GLU A 1 87 ? 12.336 -7.795 -21.420 1.00 84.50 87 GLU A N 1
ATOM 669 C CA . GLU A 1 87 ? 13.437 -8.755 -21.341 1.00 84.50 87 GLU A CA 1
ATOM 670 C C . GLU A 1 87 ? 14.643 -8.174 -22.087 1.00 84.50 87 GLU A C 1
ATOM 672 O O . GLU A 1 87 ? 14.485 -7.666 -23.203 1.00 84.50 87 GLU A O 1
ATOM 677 N N . ASP A 1 88 ? 15.818 -8.183 -21.458 1.00 82.50 88 ASP A N 1
ATOM 678 C CA . ASP A 1 88 ? 17.060 -7.719 -22.084 1.00 82.50 88 ASP A CA 1
ATOM 679 C C . ASP A 1 88 ? 17.658 -8.764 -23.049 1.00 82.50 88 ASP A C 1
ATOM 681 O O . ASP A 1 88 ? 17.097 -9.837 -23.283 1.00 82.50 88 ASP A O 1
ATOM 685 N N . ALA A 1 89 ? 18.798 -8.439 -23.667 1.00 81.56 89 ALA A N 1
ATOM 686 C CA . ALA A 1 89 ? 19.458 -9.329 -24.626 1.00 81.56 89 ALA A CA 1
ATOM 687 C C . ALA A 1 89 ? 20.035 -10.598 -23.965 1.00 81.56 89 ALA A C 1
ATOM 689 O O . ALA A 1 89 ? 20.270 -11.603 -24.642 1.00 81.56 89 ALA A O 1
ATOM 690 N N . GLU A 1 90 ? 20.255 -10.550 -22.654 1.00 82.88 90 GLU A N 1
ATOM 691 C CA . GLU A 1 90 ? 20.760 -11.621 -21.805 1.00 82.88 90 GLU A CA 1
ATOM 692 C C . GLU A 1 90 ? 19.638 -12.522 -21.252 1.00 82.88 90 GLU A C 1
ATOM 694 O O . GLU A 1 90 ? 19.929 -13.574 -20.674 1.00 82.88 90 GLU A O 1
ATOM 699 N N . GLY A 1 91 ? 18.371 -12.153 -21.469 1.00 80.38 91 GLY A N 1
ATOM 700 C CA . GLY A 1 91 ? 17.189 -12.888 -21.020 1.00 80.38 91 GLY A CA 1
ATOM 701 C C . GLY A 1 91 ? 16.716 -12.529 -19.607 1.00 80.38 91 GLY A C 1
ATOM 702 O O . GLY A 1 91 ? 15.924 -13.269 -19.019 1.00 80.38 91 GLY A O 1
ATOM 703 N N . ASN A 1 92 ? 17.205 -11.431 -19.020 1.00 83.25 92 ASN A N 1
ATOM 704 C CA . ASN A 1 92 ? 16.747 -10.965 -17.714 1.00 83.25 92 ASN A CA 1
ATOM 705 C C . ASN A 1 92 ? 15.484 -10.119 -17.864 1.00 83.25 92 ASN A C 1
ATOM 707 O O . ASN A 1 92 ? 15.402 -9.220 -18.701 1.00 83.25 92 ASN A O 1
ATOM 711 N N . LEU A 1 93 ? 14.503 -10.396 -17.006 1.00 84.69 93 LEU A N 1
ATOM 712 C CA . LEU A 1 93 ? 13.254 -9.653 -16.948 1.00 84.69 93 LEU A CA 1
ATOM 713 C C . LEU A 1 93 ? 13.388 -8.458 -16.006 1.00 84.69 93 LEU A C 1
ATOM 715 O O . LEU A 1 93 ? 13.565 -8.628 -14.799 1.00 84.69 93 LEU A O 1
ATOM 719 N N . HIS A 1 94 ? 13.181 -7.271 -16.554 1.00 82.69 94 HIS A N 1
ATOM 720 C CA . HIS A 1 94 ? 13.205 -6.001 -15.844 1.00 82.69 94 HIS A CA 1
ATOM 721 C C . HIS A 1 94 ? 11.784 -5.503 -15.599 1.00 82.69 94 HIS A C 1
ATOM 723 O O . HIS A 1 94 ? 10.943 -5.541 -16.501 1.00 82.69 94 HIS A O 1
ATOM 729 N N . GLN A 1 95 ? 11.489 -5.064 -14.376 1.00 86.94 95 GLN A N 1
ATOM 730 C CA . GLN A 1 95 ? 10.170 -4.578 -13.951 1.00 86.94 95 GLN A CA 1
ATOM 731 C C . GLN A 1 95 ? 10.292 -3.729 -12.682 1.00 86.94 95 GLN A C 1
ATOM 733 O O . GLN A 1 95 ? 11.371 -3.632 -12.110 1.00 86.94 95 GLN A O 1
ATOM 738 N N . ALA A 1 96 ? 9.184 -3.143 -12.220 1.00 86.06 96 ALA A N 1
ATOM 739 C CA . ALA A 1 96 ? 9.189 -2.392 -10.966 1.00 86.06 96 ALA A CA 1
ATOM 740 C C . ALA A 1 96 ? 9.600 -3.275 -9.779 1.00 86.06 96 ALA A C 1
ATOM 742 O O . ALA A 1 96 ? 9.115 -4.409 -9.641 1.00 86.06 96 ALA A O 1
ATOM 743 N N . MET A 1 97 ? 10.422 -2.705 -8.907 1.00 89.31 97 MET A N 1
ATOM 744 C CA . MET A 1 97 ? 10.887 -3.301 -7.663 1.00 89.31 97 MET A CA 1
ATOM 745 C C . MET A 1 97 ? 10.202 -2.612 -6.488 1.00 89.31 97 MET A C 1
ATOM 747 O O . MET A 1 97 ? 10.056 -1.394 -6.462 1.00 89.31 97 MET A O 1
ATOM 751 N N . ILE A 1 98 ? 9.715 -3.398 -5.535 1.00 91.69 98 ILE A N 1
ATOM 752 C CA . ILE A 1 98 ? 8.891 -2.936 -4.421 1.00 91.69 98 ILE A CA 1
ATOM 753 C C . ILE A 1 98 ? 9.547 -3.393 -3.128 1.00 91.69 98 ILE A C 1
ATOM 755 O O . ILE A 1 98 ? 9.722 -4.593 -2.890 1.00 91.69 98 ILE A O 1
ATOM 759 N N . LYS A 1 99 ? 9.862 -2.436 -2.263 1.00 92.19 99 LYS A N 1
ATOM 760 C CA . LYS A 1 99 ? 10.394 -2.690 -0.934 1.00 92.19 99 LYS A CA 1
ATOM 761 C C . LYS A 1 99 ? 9.265 -2.651 0.090 1.00 92.19 99 LYS A C 1
ATOM 763 O O . LYS A 1 99 ? 8.617 -1.625 0.297 1.00 92.19 99 LYS A O 1
ATOM 768 N N . LEU A 1 100 ? 9.021 -3.790 0.734 1.00 91.38 100 LEU A N 1
ATOM 769 C CA . LEU A 1 100 ? 8.036 -3.905 1.805 1.00 91.38 100 LEU A CA 1
ATOM 770 C C . LEU A 1 100 ? 8.690 -3.729 3.180 1.00 91.38 100 LEU A C 1
ATOM 772 O O . LEU A 1 100 ? 9.800 -4.224 3.396 1.00 91.38 100 LEU A O 1
ATOM 776 N N . PRO A 1 101 ? 7.981 -3.114 4.138 1.00 88.56 101 PRO A N 1
ATOM 777 C CA . PRO A 1 101 ? 8.488 -2.946 5.489 1.00 88.56 101 PRO A CA 1
ATOM 778 C C . PRO A 1 101 ? 8.730 -4.288 6.176 1.00 88.56 101 PRO A C 1
ATOM 780 O O . PRO A 1 101 ? 7.896 -5.195 6.139 1.00 88.56 101 PRO A O 1
ATOM 783 N N . GLY A 1 102 ? 9.895 -4.406 6.816 1.00 80.75 102 GLY A N 1
ATOM 784 C CA . GLY A 1 102 ? 10.294 -5.609 7.553 1.00 80.75 102 GLY A CA 1
ATOM 785 C C . GLY A 1 102 ? 10.633 -6.825 6.682 1.00 80.75 102 GLY A C 1
ATOM 786 O O . GLY A 1 102 ? 10.804 -7.917 7.226 1.00 80.75 102 GLY A O 1
ATOM 787 N N . VAL A 1 103 ? 10.733 -6.661 5.358 1.00 83.44 103 VAL A N 1
ATOM 78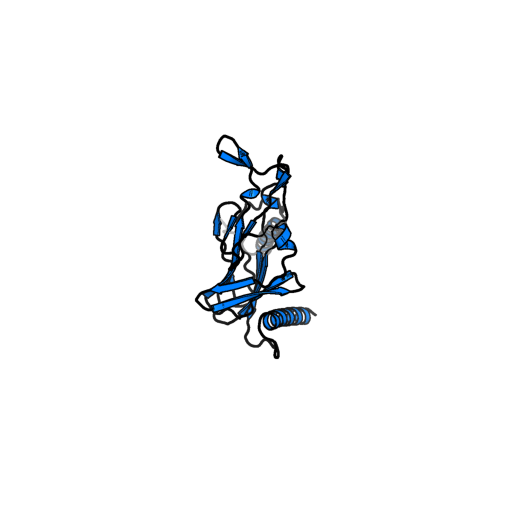8 C CA . VAL A 1 103 ? 11.171 -7.707 4.423 1.00 83.44 103 VAL A CA 1
ATOM 789 C C . VAL A 1 103 ? 12.551 -7.340 3.886 1.00 83.44 103 VAL A C 1
ATOM 791 O O . VAL A 1 103 ? 12.729 -6.256 3.343 1.00 83.44 103 VAL A O 1
ATOM 794 N N . ASP A 1 104 ? 13.537 -8.233 4.009 1.00 81.38 104 ASP A N 1
ATOM 795 C CA . ASP A 1 104 ? 14.927 -7.932 3.624 1.00 81.38 104 ASP A CA 1
ATOM 796 C C . ASP A 1 104 ? 15.099 -7.706 2.115 1.00 81.38 104 ASP A C 1
ATOM 798 O O . ASP A 1 104 ? 15.840 -6.813 1.706 1.00 81.38 104 ASP A O 1
ATOM 802 N N . ASN A 1 105 ? 14.364 -8.451 1.290 1.00 87.81 105 ASN A N 1
ATOM 803 C CA . ASN A 1 105 ? 14.467 -8.387 -0.166 1.00 87.81 105 ASN A CA 1
ATOM 804 C C . ASN A 1 105 ? 13.309 -7.607 -0.788 1.00 87.81 105 ASN A C 1
ATOM 806 O O . ASN A 1 105 ? 12.182 -7.635 -0.292 1.00 87.81 105 ASN A O 1
ATOM 810 N N . GLU A 1 106 ? 13.590 -6.955 -1.909 1.00 91.69 106 GLU A N 1
ATOM 811 C CA . GLU A 1 106 ? 12.565 -6.368 -2.765 1.00 91.69 106 GLU A CA 1
ATOM 812 C C . GLU A 1 106 ? 11.789 -7.461 -3.506 1.00 91.69 106 GLU A C 1
ATOM 814 O O . GLU A 1 106 ? 12.307 -8.543 -3.803 1.00 91.69 106 GLU A O 1
ATOM 819 N N . ILE A 1 107 ? 10.526 -7.173 -3.799 1.00 92.88 107 ILE A N 1
ATOM 820 C CA . ILE A 1 107 ? 9.662 -8.017 -4.619 1.00 92.88 107 ILE A CA 1
ATOM 821 C C . ILE A 1 107 ? 9.354 -7.308 -5.929 1.00 92.88 107 ILE A C 1
ATOM 823 O O . ILE A 1 107 ? 9.328 -6.087 -6.007 1.00 92.88 107 ILE A O 1
ATOM 827 N N . THR A 1 108 ? 9.069 -8.078 -6.965 1.00 91.62 108 THR A N 1
ATOM 828 C CA . THR A 1 108 ? 8.760 -7.511 -8.273 1.00 91.62 108 THR A CA 1
ATOM 829 C C . THR A 1 108 ? 7.279 -7.152 -8.417 1.00 91.62 108 THR A C 1
ATOM 831 O O . THR A 1 108 ? 6.421 -7.723 -7.735 1.00 91.62 108 THR A O 1
ATOM 834 N N . ALA A 1 109 ? 6.940 -6.281 -9.375 1.00 88.25 109 ALA A N 1
ATOM 835 C CA . ALA A 1 109 ? 5.550 -5.958 -9.724 1.00 88.25 109 ALA A CA 1
ATOM 836 C C . ALA A 1 109 ? 4.694 -7.206 -10.037 1.00 88.25 109 ALA A C 1
ATOM 838 O O . ALA A 1 109 ? 3.524 -7.291 -9.653 1.00 88.25 109 ALA A O 1
ATOM 839 N N . SER A 1 110 ? 5.282 -8.218 -10.687 1.00 89.19 110 SER A N 1
ATOM 840 C CA . SER A 1 110 ? 4.608 -9.496 -10.958 1.00 89.19 110 SER A CA 1
ATOM 841 C C . SER A 1 110 ? 4.260 -10.273 -9.684 1.00 89.19 110 SER A C 1
ATOM 843 O O . SER A 1 110 ? 3.188 -10.881 -9.606 1.00 89.19 110 SER A O 1
ATOM 845 N N . VAL A 1 111 ? 5.144 -10.247 -8.681 1.00 92.06 111 VAL A N 1
ATOM 846 C CA . VAL A 1 111 ? 4.880 -10.846 -7.364 1.00 92.06 111 VAL A CA 1
ATOM 847 C C . VAL A 1 111 ? 3.817 -10.035 -6.627 1.00 92.06 111 VAL A C 1
ATOM 849 O O . VAL A 1 111 ? 2.863 -10.621 -6.119 1.00 92.06 111 VAL A O 1
ATOM 852 N N . TRP A 1 112 ? 3.918 -8.701 -6.642 1.00 92.00 112 TRP A N 1
ATOM 853 C CA . TRP A 1 112 ? 2.961 -7.796 -5.994 1.00 92.00 112 TRP A CA 1
ATOM 854 C C . TRP A 1 112 ? 1.513 -8.028 -6.418 1.00 92.00 112 TRP A C 1
ATOM 856 O O . TRP A 1 112 ? 0.619 -8.100 -5.572 1.00 92.00 112 TRP A O 1
ATOM 866 N N . LYS A 1 113 ? 1.277 -8.224 -7.721 1.00 89.31 113 LYS A N 1
ATOM 867 C CA . LYS A 1 113 ? -0.061 -8.486 -8.272 1.00 89.31 113 LYS A CA 1
ATOM 868 C C . LYS A 1 113 ? -0.801 -9.604 -7.527 1.00 89.31 113 LYS A C 1
ATOM 870 O O . LYS A 1 113 ? -2.007 -9.497 -7.300 1.00 89.31 113 LYS A O 1
ATOM 875 N N . ASN A 1 114 ? -0.075 -10.648 -7.131 1.00 90.12 114 ASN A N 1
ATOM 876 C CA . ASN A 1 114 ? -0.617 -11.827 -6.454 1.00 90.12 114 ASN A CA 1
ATOM 877 C C . ASN A 1 114 ? -0.187 -11.916 -4.982 1.00 90.12 114 ASN A C 1
ATOM 879 O O . ASN A 1 114 ? -0.339 -12.966 -4.363 1.00 90.12 114 ASN A O 1
ATOM 883 N N . TYR A 1 115 ? 0.367 -10.842 -4.422 1.00 91.50 115 TYR A N 1
ATOM 884 C CA . TYR A 1 115 ? 0.828 -10.820 -3.043 1.00 91.50 115 TYR A CA 1
ATOM 885 C C . TYR A 1 115 ? -0.380 -10.785 -2.094 1.00 91.50 115 TYR A C 1
ATOM 887 O O . TYR A 1 115 ? -1.204 -9.868 -2.172 1.00 91.50 115 TYR A O 1
ATOM 895 N N . ASP A 1 116 ? -0.496 -11.799 -1.230 1.00 91.69 116 ASP A N 1
ATOM 896 C CA . ASP A 1 116 ? -1.553 -11.907 -0.205 1.00 91.69 116 ASP A CA 1
ATOM 897 C C . ASP A 1 116 ? -1.017 -11.908 1.234 1.00 91.69 116 ASP A C 1
ATOM 899 O O . ASP A 1 116 ? -1.787 -11.815 2.190 1.00 91.69 116 ASP A O 1
ATOM 903 N N . GLN A 1 117 ? 0.305 -12.004 1.397 1.00 92.56 117 GLN A N 1
ATOM 904 C CA . GLN A 1 117 ? 0.899 -12.212 2.707 1.00 92.56 117 GLN A CA 1
ATOM 905 C C . GLN A 1 117 ? 0.748 -10.960 3.572 1.00 92.56 117 GLN A C 1
ATOM 907 O O . GLN A 1 117 ? 0.914 -9.835 3.108 1.00 92.56 117 GLN A O 1
ATOM 912 N N . ALA A 1 118 ? 0.474 -11.158 4.861 1.00 94.00 118 ALA A N 1
ATOM 913 C CA . ALA A 1 118 ? 0.342 -10.051 5.799 1.00 94.00 118 ALA A CA 1
ATOM 914 C C . ALA A 1 118 ? 1.652 -9.250 5.919 1.00 94.00 118 ALA A C 1
ATOM 916 O O . ALA A 1 118 ? 2.698 -9.809 6.273 1.00 94.00 118 ALA A O 1
ATOM 917 N N . ILE A 1 119 ? 1.567 -7.936 5.706 1.00 94.19 119 ILE A N 1
ATOM 918 C CA . ILE A 1 119 ? 2.695 -7.004 5.805 1.00 94.19 119 ILE A CA 1
ATOM 919 C C . ILE A 1 119 ? 2.783 -6.520 7.250 1.00 94.19 119 ILE A C 1
ATOM 921 O O . ILE A 1 119 ? 1.818 -5.984 7.799 1.00 94.19 119 ILE A O 1
ATOM 925 N N . ARG A 1 120 ? 3.933 -6.736 7.892 1.00 93.75 120 ARG A N 1
ATOM 926 C CA . ARG A 1 120 ? 4.147 -6.424 9.312 1.00 93.75 120 ARG A CA 1
ATOM 927 C C . ARG A 1 120 ? 5.073 -5.231 9.444 1.00 93.75 120 ARG A C 1
ATOM 929 O O . ARG A 1 120 ? 6.203 -5.270 8.978 1.00 93.75 120 ARG A O 1
ATOM 936 N N . VAL A 1 121 ? 4.603 -4.206 10.139 1.00 90.69 121 VAL A N 1
ATOM 937 C CA . VAL A 1 121 ? 5.315 -2.939 10.304 1.00 90.69 121 VAL A CA 1
ATOM 938 C C . VAL A 1 121 ? 5.536 -2.692 11.784 1.00 90.69 121 VAL A C 1
ATOM 940 O O . VAL A 1 121 ? 4.633 -2.887 12.596 1.00 90.69 121 VAL A O 1
ATOM 943 N N . SER A 1 122 ? 6.739 -2.270 12.155 1.00 87.81 122 SER A N 1
ATOM 944 C CA . SER A 1 122 ? 7.036 -1.813 13.509 1.00 87.81 122 SER A CA 1
ATOM 945 C C . SER A 1 122 ? 7.379 -0.335 13.447 1.00 87.81 122 SER A C 1
ATOM 947 O O . SER A 1 122 ? 8.464 0.019 12.996 1.00 87.81 122 SER A O 1
ATOM 949 N N . GLN A 1 123 ? 6.467 0.514 13.913 1.00 82.50 123 GLN A N 1
ATOM 950 C CA . GLN A 1 123 ? 6.645 1.963 13.893 1.00 82.50 123 GLN A CA 1
ATOM 951 C C . GLN A 1 123 ? 6.421 2.528 15.294 1.00 82.50 123 GLN A C 1
ATOM 953 O O . GLN A 1 123 ? 5.462 2.156 15.971 1.00 82.50 123 GLN A O 1
ATOM 958 N N . ASP A 1 124 ? 7.352 3.359 15.765 1.00 82.38 124 ASP A N 1
ATOM 959 C CA . ASP A 1 124 ? 7.336 3.947 17.114 1.00 82.38 124 ASP A CA 1
ATOM 960 C C . ASP A 1 124 ? 7.174 2.909 18.243 1.00 82.38 124 ASP A C 1
ATOM 962 O O . ASP A 1 124 ? 6.498 3.129 19.249 1.00 82.38 124 ASP A O 1
ATOM 966 N N . GLY A 1 125 ? 7.765 1.722 18.057 1.00 80.94 125 GLY A N 1
ATOM 967 C CA . GLY A 1 125 ? 7.665 0.600 18.996 1.00 80.94 125 GLY A CA 1
ATOM 968 C C . GLY A 1 125 ? 6.297 -0.096 19.025 1.00 80.94 125 GLY A C 1
ATOM 969 O O . GLY A 1 125 ? 6.084 -0.987 19.850 1.00 80.94 125 GLY A O 1
ATOM 970 N N . LYS A 1 126 ? 5.366 0.276 18.137 1.00 86.88 126 LYS A N 1
ATOM 971 C CA . LYS A 1 126 ? 4.051 -0.355 17.993 1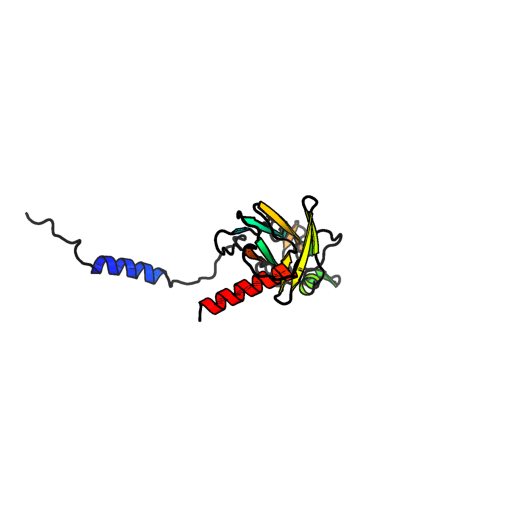.00 86.88 126 LYS A CA 1
ATOM 972 C C . LYS A 1 126 ? 4.043 -1.299 16.781 1.00 86.88 126 LYS A C 1
ATOM 974 O O . LYS A 1 126 ? 4.412 -0.883 15.684 1.00 86.88 126 LYS A O 1
ATOM 979 N N . PRO A 1 127 ? 3.569 -2.551 16.939 1.00 91.69 127 PRO A N 1
ATOM 980 C CA . PRO A 1 127 ? 3.378 -3.447 15.809 1.00 91.69 127 PRO A CA 1
ATOM 981 C C . PRO A 1 127 ? 2.060 -3.135 15.095 1.00 91.69 127 PRO A C 1
ATOM 983 O O . PRO A 1 127 ? 1.004 -3.044 15.734 1.00 91.69 127 PRO A O 1
ATOM 986 N N . PHE A 1 128 ? 2.128 -3.043 13.777 1.00 93.75 128 PHE A N 1
ATOM 987 C CA . PHE A 1 128 ? 1.024 -2.869 12.847 1.00 93.75 128 PHE A CA 1
ATOM 988 C C . PHE A 1 128 ? 1.036 -4.006 11.828 1.00 93.75 128 PHE A C 1
ATOM 990 O O . PHE A 1 128 ? 2.092 -4.551 11.496 1.00 93.75 128 PHE A O 1
ATOM 997 N N . VAL A 1 129 ? -0.145 -4.391 11.358 1.00 95.44 129 VAL A N 1
ATOM 998 C CA . VAL A 1 129 ? -0.305 -5.445 10.356 1.00 95.44 129 VAL A CA 1
ATOM 999 C C . VAL A 1 129 ? -1.298 -4.978 9.308 1.00 95.44 129 VAL A C 1
ATOM 1001 O O . VAL A 1 129 ? -2.400 -4.556 9.662 1.00 95.44 129 VAL A O 1
ATOM 1004 N N . TRP A 1 130 ? -0.901 -5.085 8.045 1.00 96.00 130 TRP A N 1
ATOM 1005 C CA . TRP A 1 130 ? -1.777 -4.920 6.896 1.00 96.00 130 TRP A CA 1
ATOM 1006 C C . TRP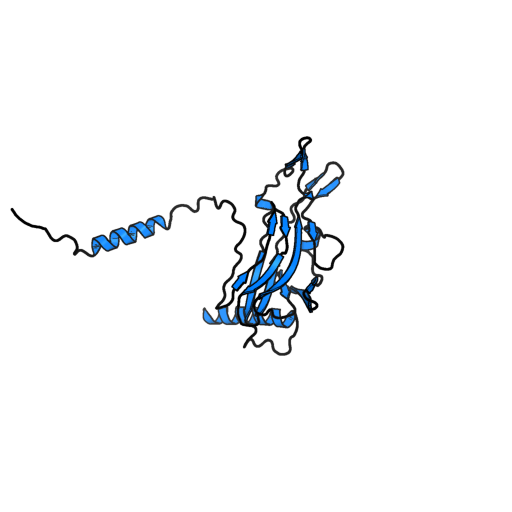 A 1 130 ? -2.131 -6.283 6.315 1.00 96.00 130 TRP A C 1
ATOM 1008 O O . TRP A 1 130 ? -1.248 -7.112 6.086 1.00 96.00 130 TRP A O 1
ATOM 1018 N N . GLU A 1 131 ? -3.412 -6.497 6.032 1.00 96.69 131 GLU A N 1
ATOM 1019 C CA . GLU A 1 131 ? -3.889 -7.699 5.343 1.00 96.69 131 GLU A CA 1
ATOM 1020 C C . GLU A 1 131 ? -4.793 -7.325 4.179 1.00 96.69 131 GLU A C 1
ATOM 1022 O O . GLU A 1 131 ? -5.644 -6.439 4.299 1.00 96.69 131 GLU A O 1
ATOM 1027 N N . LYS A 1 132 ? -4.612 -8.021 3.058 1.00 95.44 132 LYS A N 1
ATOM 1028 C CA . LYS A 1 132 ? -5.439 -7.862 1.869 1.00 95.44 132 LYS A CA 1
ATOM 1029 C C . LYS A 1 132 ? -6.772 -8.577 2.068 1.00 95.44 132 LYS A C 1
ATOM 1031 O O . LYS A 1 132 ? -6.804 -9.692 2.588 1.00 95.44 132 LYS A O 1
ATOM 1036 N N . LYS A 1 133 ? -7.866 -7.946 1.648 1.00 93.75 133 LYS A N 1
ATOM 1037 C CA . LYS A 1 133 ? -9.198 -8.564 1.590 1.00 93.75 133 LYS A CA 1
ATOM 1038 C C . LYS A 1 133 ? -9.656 -8.685 0.132 1.00 93.75 133 LYS A C 1
ATOM 1040 O O . LYS A 1 133 ? -9.000 -8.192 -0.789 1.00 93.75 133 LYS A O 1
ATOM 1045 N N . ASP A 1 134 ? -10.781 -9.363 -0.079 1.00 89.62 134 ASP A N 1
ATOM 1046 C CA . ASP A 1 134 ? -11.269 -9.754 -1.411 1.00 89.62 134 ASP A CA 1
ATOM 1047 C C . ASP A 1 134 ? -11.656 -8.572 -2.318 1.00 89.62 134 ASP A C 1
ATOM 1049 O O . ASP A 1 134 ? -11.738 -8.721 -3.536 1.00 89.62 134 ASP A O 1
ATOM 1053 N N . ASP A 1 135 ? -11.860 -7.381 -1.752 1.00 84.44 135 ASP A N 1
ATOM 1054 C CA . ASP A 1 135 ? -12.132 -6.149 -2.501 1.00 84.44 135 ASP A CA 1
ATOM 1055 C C . ASP A 1 135 ? -10.866 -5.491 -3.086 1.00 84.44 135 ASP A C 1
ATOM 1057 O O . ASP A 1 135 ? -10.938 -4.445 -3.736 1.00 84.44 135 ASP A O 1
ATOM 1061 N N . GLY A 1 136 ? -9.700 -6.110 -2.877 1.00 86.12 136 GLY A N 1
ATOM 1062 C CA . GLY A 1 136 ? -8.411 -5.642 -3.374 1.00 86.12 136 GLY A CA 1
ATOM 1063 C C . GLY A 1 136 ? -7.758 -4.563 -2.510 1.00 86.12 136 GLY A C 1
ATOM 1064 O O . GLY A 1 136 ? -6.661 -4.118 -2.854 1.00 86.12 136 GLY A O 1
ATOM 1065 N N . PHE A 1 137 ? -8.384 -4.165 -1.398 1.00 90.31 137 PHE A N 1
ATOM 1066 C CA . PHE A 1 137 ? -7.797 -3.241 -0.433 1.00 90.31 137 PHE A CA 1
ATOM 1067 C C . PHE A 1 137 ? -7.027 -3.978 0.664 1.00 90.31 137 PHE A C 1
ATOM 1069 O O . PHE A 1 137 ? -7.329 -5.111 1.046 1.00 90.31 137 PHE A O 1
ATOM 1076 N N . TRP A 1 138 ? -6.027 -3.287 1.197 1.00 94.44 138 TRP A N 1
ATOM 1077 C CA . TRP A 1 138 ? -5.279 -3.659 2.384 1.00 94.44 138 TRP A CA 1
ATOM 1078 C C . TRP A 1 138 ? -5.822 -2.912 3.589 1.00 94.44 138 TRP A C 1
ATOM 1080 O O . TRP A 1 138 ? -5.985 -1.694 3.554 1.00 94.44 138 TRP A O 1
ATOM 1090 N N . TYR A 1 139 ? -6.070 -3.645 4.666 1.00 94.44 139 TYR A N 1
ATOM 1091 C CA . TYR A 1 139 ? -6.687 -3.141 5.884 1.00 94.44 139 TYR A CA 1
ATOM 1092 C C . TYR A 1 139 ? -5.690 -3.151 7.028 1.00 94.44 139 TYR A C 1
ATOM 1094 O O . TYR A 1 139 ? -5.023 -4.161 7.259 1.00 94.44 139 TYR A O 1
ATOM 1102 N N . LEU A 1 140 ? -5.616 -2.042 7.761 1.00 94.38 140 LEU A N 1
ATOM 1103 C CA . LEU A 1 140 ? -4.773 -1.946 8.945 1.00 94.38 140 LEU A CA 1
ATOM 1104 C C . LEU A 1 140 ? -5.464 -2.594 10.147 1.00 94.38 140 LEU A C 1
ATOM 1106 O O . LEU A 1 140 ? -6.642 -2.360 10.414 1.00 94.38 140 LEU A O 1
ATOM 1110 N N . ASN A 1 141 ? -4.713 -3.368 10.925 1.00 94.81 141 ASN A N 1
ATOM 1111 C CA . ASN A 1 141 ? -5.240 -4.076 12.091 1.00 94.81 141 ASN A CA 1
ATOM 1112 C C . ASN A 1 141 ? -5.567 -3.183 13.302 1.00 94.81 141 ASN A C 1
ATOM 1114 O O . ASN A 1 141 ? -6.079 -3.672 14.310 1.00 94.81 141 ASN A O 1
ATOM 1118 N N . LYS A 1 142 ? -5.215 -1.900 13.256 1.00 92.50 142 LYS A N 1
ATOM 1119 C CA . LYS A 1 142 ? -5.400 -0.943 14.348 1.00 92.50 142 LYS A CA 1
ATOM 1120 C C . LYS A 1 142 ? -5.977 0.350 13.805 1.00 92.50 142 LYS A C 1
ATOM 1122 O O . LYS A 1 142 ? -5.693 0.741 12.678 1.00 92.50 142 LYS A O 1
ATOM 1127 N N . THR A 1 143 ? -6.755 1.026 14.638 1.00 89.38 143 THR A N 1
ATOM 1128 C CA . THR A 1 143 ? -7.205 2.383 14.344 1.00 89.38 143 THR A CA 1
ATOM 1129 C C . THR A 1 143 ? -6.046 3.363 14.456 1.00 89.38 143 THR A C 1
ATOM 1131 O O . THR A 1 143 ? -5.223 3.225 15.364 1.00 89.38 143 THR A O 1
ATOM 1134 N N . LEU A 1 144 ? -6.034 4.378 13.597 1.00 85.12 144 LEU A N 1
ATOM 1135 C CA . LEU A 1 144 ? -5.089 5.490 13.667 1.00 85.12 144 LEU A CA 1
ATOM 1136 C C . LEU A 1 144 ? -5.732 6.702 14.331 1.00 85.12 144 LEU A C 1
ATOM 1138 O O . LEU A 1 144 ? -6.883 7.039 14.043 1.00 85.12 144 LEU A O 1
ATOM 1142 N N . SER A 1 145 ? -4.984 7.336 15.227 1.00 81.69 145 SER A N 1
ATOM 1143 C CA . SER A 1 145 ? -5.340 8.591 15.891 1.00 81.69 145 SER A CA 1
ATOM 1144 C C . SER A 1 145 ? -4.706 9.791 15.179 1.00 81.69 145 SER A C 1
ATOM 1146 O O . SER A 1 145 ? -3.915 9.639 14.250 1.00 81.69 145 SER A O 1
ATOM 1148 N N . SER A 1 146 ? -5.042 11.003 15.630 1.00 75.06 146 SER A N 1
ATOM 1149 C CA . SER A 1 146 ? -4.523 12.254 15.062 1.00 75.06 146 SER A CA 1
ATOM 1150 C C . SER A 1 146 ? -3.005 12.256 14.901 1.00 75.06 146 SER A C 1
ATOM 1152 O O . SER A 1 146 ? -2.285 12.064 15.883 1.00 75.06 146 SER A O 1
ATOM 1154 N N . ASN A 1 147 ? -2.534 12.548 13.686 1.00 72.00 147 ASN A N 1
ATOM 1155 C CA . ASN A 1 147 ? -1.114 12.635 13.329 1.00 72.00 147 ASN A CA 1
ATOM 1156 C C . ASN A 1 147 ? -0.329 11.319 13.468 1.00 72.00 147 ASN A C 1
ATOM 1158 O O . ASN A 1 147 ? 0.900 11.350 13.447 1.00 72.00 147 ASN A O 1
ATOM 1162 N N . GLU A 1 148 ? -1.002 10.171 13.597 1.00 78.50 148 GLU A N 1
ATOM 1163 C CA . GLU A 1 148 ? -0.347 8.879 13.405 1.00 78.50 148 GLU A CA 1
ATOM 1164 C C . GLU A 1 148 ? -0.235 8.596 11.900 1.00 78.50 148 GLU A C 1
ATOM 1166 O O . GLU A 1 148 ? -1.227 8.635 11.164 1.00 78.50 148 GLU A O 1
ATOM 1171 N N . THR A 1 149 ? 0.986 8.305 11.458 1.00 81.19 149 THR A N 1
ATOM 1172 C CA . THR A 1 149 ? 1.287 7.777 10.124 1.00 81.19 149 THR A CA 1
ATOM 1173 C C . THR A 1 149 ? 1.623 6.303 10.273 1.00 81.19 149 THR A C 1
ATOM 1175 O O . THR A 1 149 ? 2.314 5.939 11.221 1.00 81.19 149 THR A O 1
ATOM 1178 N N . VAL A 1 150 ? 1.180 5.448 9.354 1.00 85.75 150 VAL A N 1
ATOM 1179 C CA . VAL A 1 150 ? 1.685 4.071 9.257 1.00 85.75 150 VAL A CA 1
ATOM 1180 C C . VAL A 1 150 ? 2.108 3.781 7.828 1.00 85.75 150 VAL A C 1
ATOM 1182 O O . VAL A 1 150 ? 1.321 3.935 6.891 1.00 85.75 150 VAL A O 1
ATOM 1185 N N . THR A 1 151 ? 3.356 3.340 7.685 1.00 86.88 151 THR A N 1
ATOM 1186 C CA . THR A 1 151 ? 3.929 2.930 6.397 1.00 86.88 151 THR A CA 1
ATOM 1187 C C . THR A 1 151 ? 3.252 1.654 5.895 1.00 86.88 151 THR A C 1
ATOM 1189 O O . THR A 1 151 ? 2.961 0.742 6.674 1.00 86.88 151 THR A O 1
ATOM 1192 N N . PHE A 1 152 ? 2.999 1.585 4.592 1.00 89.00 152 PHE A N 1
ATOM 1193 C CA . PHE A 1 152 ? 2.464 0.409 3.909 1.00 89.00 152 PHE A CA 1
ATOM 1194 C C . PHE A 1 152 ? 3.500 -0.207 2.959 1.00 89.00 152 PHE A C 1
ATOM 1196 O O . PHE A 1 152 ? 3.776 -1.402 3.053 1.00 89.00 152 PHE A O 1
ATOM 1203 N N . ILE A 1 153 ? 4.123 0.613 2.108 1.00 88.19 153 ILE A N 1
ATOM 1204 C CA . ILE A 1 153 ? 5.229 0.239 1.214 1.00 88.19 153 ILE A CA 1
ATOM 1205 C C . ILE A 1 153 ? 6.374 1.231 1.450 1.00 88.19 153 ILE A C 1
ATOM 1207 O O . ILE A 1 153 ? 6.139 2.438 1.481 1.00 88.19 153 ILE A O 1
ATOM 1211 N N . GLU A 1 154 ? 7.601 0.734 1.630 1.00 86.06 154 GLU A N 1
ATOM 1212 C CA . GLU A 1 154 ? 8.775 1.592 1.856 1.00 86.06 154 GLU A CA 1
ATOM 1213 C C . GLU A 1 154 ? 9.166 2.316 0.568 1.00 86.06 154 GLU A C 1
ATOM 1215 O O . GLU A 1 154 ? 9.323 3.536 0.572 1.00 86.06 154 GLU A O 1
ATOM 1220 N N . SER A 1 155 ? 9.263 1.584 -0.543 1.00 83.69 155 SER A N 1
ATOM 1221 C CA . SER A 1 155 ? 9.528 2.178 -1.849 1.00 83.69 155 SER A CA 1
ATOM 1222 C C . SER A 1 155 ? 8.997 1.339 -3.007 1.00 83.69 155 SER A C 1
ATOM 1224 O O . SER A 1 155 ? 8.816 0.122 -2.904 1.00 83.69 155 SER A O 1
ATOM 1226 N N . ILE A 1 156 ? 8.750 2.014 -4.125 1.00 83.44 156 ILE A N 1
ATOM 1227 C CA . ILE A 1 156 ? 8.542 1.421 -5.440 1.00 83.44 156 ILE A CA 1
ATOM 1228 C C . ILE A 1 156 ? 9.516 2.116 -6.383 1.00 83.44 156 ILE A C 1
ATOM 1230 O O . ILE A 1 156 ? 9.429 3.331 -6.566 1.00 83.44 156 ILE A O 1
ATOM 1234 N N . SER A 1 157 ? 10.437 1.348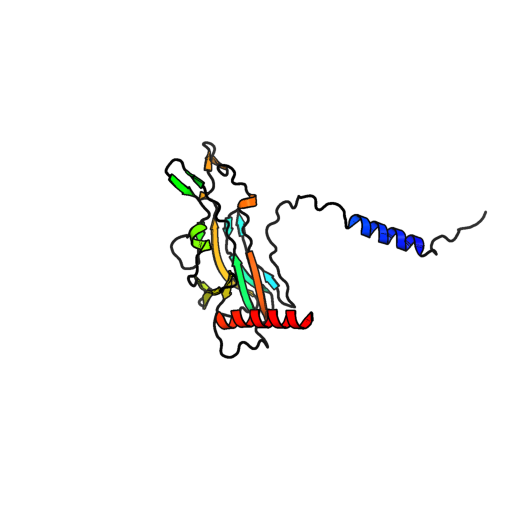 -6.959 1.00 82.94 157 SER A N 1
ATOM 1235 C CA . SER A 1 157 ? 11.424 1.832 -7.917 1.00 82.94 157 SER A CA 1
ATOM 1236 C C . SER A 1 157 ? 11.191 1.241 -9.302 1.00 82.94 157 SER A C 1
ATOM 1238 O O . SER A 1 157 ? 10.840 0.068 -9.458 1.00 82.94 157 SER A O 1
ATOM 1240 N N . TYR A 1 158 ? 11.419 2.073 -10.312 1.00 78.44 158 TYR A N 1
ATOM 1241 C CA . TYR A 1 158 ? 11.472 1.679 -11.715 1.00 78.44 158 TYR A CA 1
ATOM 1242 C C . TYR A 1 158 ? 12.893 1.716 -12.274 1.00 78.44 158 TYR A C 1
ATOM 1244 O O . TYR A 1 158 ? 13.053 1.681 -13.489 1.00 78.44 158 TYR A O 1
ATOM 1252 N N . ASP A 1 159 ? 13.923 1.803 -11.431 1.00 78.44 159 ASP A N 1
ATOM 1253 C CA . ASP A 1 159 ? 15.307 1.941 -11.897 1.00 78.44 159 ASP A CA 1
ATOM 1254 C C . ASP A 1 159 ? 15.727 0.804 -12.834 1.00 78.44 159 ASP A C 1
ATOM 1256 O O . ASP A 1 159 ? 16.330 1.076 -13.871 1.00 78.44 159 ASP A O 1
ATOM 1260 N N . ASP A 1 160 ? 15.295 -0.425 -12.549 1.00 78.00 160 ASP A N 1
ATOM 1261 C CA . ASP A 1 160 ? 15.565 -1.593 -13.394 1.00 78.00 160 ASP A CA 1
ATOM 1262 C C . ASP A 1 160 ? 14.846 -1.520 -14.756 1.00 78.00 160 ASP A C 1
ATOM 1264 O O . ASP A 1 160 ? 15.266 -2.150 -15.723 1.00 78.00 160 ASP A O 1
ATOM 1268 N N . LEU A 1 161 ? 13.787 -0.707 -14.894 1.00 75.50 161 LEU A N 1
ATOM 1269 C CA . LEU A 1 161 ? 13.142 -0.486 -16.192 1.00 75.50 161 LEU A CA 1
ATOM 1270 C C . LEU A 1 161 ? 13.939 0.439 -17.121 1.00 75.50 161 LEU A C 1
ATOM 1272 O O . LEU A 1 161 ? 13.673 0.448 -18.325 1.00 75.50 161 LEU A O 1
ATOM 1276 N N . PHE A 1 162 ? 14.881 1.227 -16.603 1.00 75.00 162 PHE A N 1
ATOM 1277 C CA . PHE A 1 162 ? 15.648 2.157 -17.423 1.00 75.00 162 PHE A CA 1
ATOM 1278 C C . PHE A 1 162 ? 16.891 1.497 -18.012 1.00 75.00 162 PHE A C 1
ATOM 1280 O O . PHE A 1 162 ? 17.690 0.868 -17.326 1.00 75.00 162 PHE A O 1
ATOM 1287 N N . THR A 1 163 ? 17.105 1.741 -19.298 1.00 73.50 163 THR A N 1
ATOM 1288 C CA . THR A 1 163 ? 18.396 1.525 -19.951 1.00 73.50 163 THR A CA 1
ATOM 1289 C C . THR A 1 163 ? 19.234 2.793 -19.847 1.00 73.50 163 THR A C 1
ATOM 1291 O O . THR A 1 163 ? 18.687 3.898 -19.860 1.00 73.50 163 THR A O 1
ATOM 1294 N N . VAL A 1 164 ? 20.553 2.643 -19.735 1.00 76.19 164 VAL A N 1
ATOM 1295 C CA . VAL A 1 164 ? 21.500 3.762 -19.644 1.00 76.19 164 VAL A CA 1
ATOM 1296 C C . VAL A 1 164 ? 22.415 3.720 -20.862 1.00 76.19 164 VAL A C 1
ATOM 1298 O O . VAL A 1 164 ? 23.017 2.681 -21.135 1.00 76.19 164 VAL A O 1
ATOM 1301 N N . ASP A 1 165 ? 22.492 4.821 -21.609 1.00 77.25 165 ASP A N 1
ATOM 1302 C CA . ASP A 1 165 ? 23.412 4.939 -22.747 1.00 77.25 165 ASP A CA 1
ATOM 1303 C C . ASP A 1 165 ? 24.867 5.214 -22.305 1.00 77.25 165 ASP A C 1
ATOM 1305 O O . ASP A 1 165 ? 25.162 5.381 -21.120 1.00 77.25 165 ASP A O 1
ATOM 1309 N N . GLU A 1 166 ? 25.803 5.247 -23.261 1.00 78.38 166 GLU A N 1
ATOM 1310 C CA . GLU A 1 166 ? 27.233 5.494 -22.993 1.00 78.38 166 GLU A CA 1
ATOM 1311 C C . GLU A 1 166 ? 27.505 6.866 -22.345 1.00 78.38 166 GLU A C 1
ATOM 1313 O O . GLU A 1 166 ? 28.528 7.039 -21.680 1.00 78.38 166 GLU A O 1
ATOM 1318 N N . ASP A 1 167 ? 26.578 7.817 -22.497 1.00 77.31 167 ASP A N 1
ATOM 1319 C CA . ASP A 1 167 ? 26.649 9.172 -21.947 1.00 77.31 167 ASP A CA 1
ATOM 1320 C C . ASP A 1 167 ? 25.953 9.292 -20.573 1.00 77.31 167 ASP A C 1
ATOM 1322 O O . ASP A 1 167 ? 25.992 10.352 -19.942 1.00 77.31 167 ASP A O 1
ATOM 1326 N N . GLY A 1 168 ? 25.348 8.206 -20.074 1.00 73.88 168 GLY A N 1
ATOM 1327 C CA . GLY A 1 168 ? 24.673 8.153 -18.778 1.00 73.88 168 GLY A CA 1
ATOM 1328 C C . GLY A 1 168 ? 23.196 8.562 -18.799 1.00 73.88 168 GLY A C 1
ATOM 1329 O O . GLY A 1 168 ? 22.599 8.722 -17.730 1.00 73.88 168 GLY A O 1
ATOM 1330 N N . ASN A 1 169 ? 22.579 8.735 -19.971 1.00 72.88 169 ASN A N 1
ATOM 1331 C CA . ASN A 1 169 ? 21.167 9.101 -20.068 1.00 72.88 169 ASN A CA 1
ATOM 1332 C C . ASN A 1 169 ? 20.269 7.876 -19.873 1.00 72.88 169 ASN A C 1
ATOM 1334 O O . ASN A 1 169 ? 20.424 6.856 -20.545 1.00 72.88 169 ASN A O 1
ATOM 1338 N N . LYS A 1 170 ? 19.282 8.005 -18.979 1.00 72.38 170 LYS A N 1
ATOM 1339 C CA . LYS A 1 170 ? 18.250 6.989 -18.744 1.00 72.38 170 LYS A CA 1
ATOM 1340 C C . LYS A 1 170 ? 17.152 7.073 -19.810 1.00 72.38 170 LYS A C 1
ATOM 1342 O O . LYS A 1 170 ? 16.581 8.142 -20.025 1.00 72.38 170 LYS A O 1
ATOM 1347 N N . SER A 1 171 ? 16.801 5.946 -20.424 1.00 73.38 171 SER A N 1
ATOM 1348 C CA . SER A 1 171 ? 15.665 5.833 -21.348 1.00 73.38 171 SER A CA 1
ATOM 1349 C C . SER A 1 171 ? 14.901 4.520 -21.159 1.00 73.38 171 SER A C 1
ATOM 1351 O O . SER A 1 171 ? 15.481 3.502 -20.779 1.00 73.38 171 SER A O 1
ATOM 1353 N N . LEU A 1 172 ? 13.589 4.544 -21.397 1.00 73.69 172 LEU A N 1
ATOM 1354 C CA . LEU A 1 172 ? 12.746 3.350 -21.318 1.00 73.69 172 LEU A CA 1
ATOM 1355 C C . LEU A 1 172 ? 12.837 2.554 -22.629 1.00 73.69 172 LEU A C 1
ATOM 1357 O O . LEU A 1 172 ? 12.744 3.149 -23.706 1.00 73.69 172 LEU A O 1
ATOM 1361 N N . PRO A 1 173 ? 13.010 1.226 -22.568 1.00 74.19 173 PRO A N 1
ATOM 1362 C CA . PRO A 1 173 ? 13.138 0.402 -23.758 1.00 74.19 173 PRO A CA 1
ATOM 1363 C C . PRO A 1 173 ? 11.791 0.114 -24.432 1.00 74.19 173 PRO A C 1
ATOM 1365 O O . PRO A 1 173 ? 10.732 0.016 -23.806 1.00 74.19 173 PRO A O 1
ATOM 1368 N N . GLY A 1 174 ? 11.854 -0.102 -25.748 1.00 71.19 174 GLY A N 1
ATOM 1369 C CA . GLY A 1 174 ? 10.717 -0.534 -26.556 1.00 71.19 174 GLY A CA 1
ATOM 1370 C C . GLY A 1 174 ? 9.600 0.510 -26.642 1.00 71.19 174 GLY A C 1
ATOM 1371 O O . GLY A 1 174 ? 9.849 1.676 -26.924 1.00 71.19 174 GLY A O 1
ATOM 1372 N N . ASN A 1 175 ? 8.358 0.061 -26.436 1.00 70.88 175 ASN A N 1
ATOM 1373 C CA . ASN A 1 175 ? 7.154 0.903 -26.463 1.00 70.88 175 ASN A CA 1
ATOM 1374 C C . ASN A 1 175 ? 6.668 1.278 -25.051 1.00 70.88 175 ASN A C 1
ATOM 1376 O O . ASN A 1 175 ? 5.500 1.630 -24.891 1.00 70.88 175 ASN A O 1
ATOM 1380 N N . ILE A 1 176 ? 7.512 1.140 -24.022 1.00 71.31 176 ILE A N 1
ATOM 1381 C CA . ILE A 1 176 ? 7.147 1.524 -22.657 1.00 71.31 176 ILE A CA 1
ATOM 1382 C C . ILE A 1 176 ? 7.228 3.043 -22.551 1.00 71.31 176 ILE A C 1
ATOM 1384 O O . ILE A 1 176 ? 8.281 3.643 -22.760 1.00 71.31 176 ILE A O 1
ATOM 1388 N N . THR A 1 177 ? 6.110 3.666 -22.209 1.00 70.00 177 THR A N 1
ATOM 1389 C CA . THR A 1 177 ? 6.011 5.111 -22.027 1.00 70.00 177 THR A CA 1
ATOM 1390 C C . THR A 1 177 ? 5.816 5.455 -20.551 1.00 70.00 177 THR A C 1
ATOM 1392 O O . THR A 1 177 ? 5.351 4.636 -19.759 1.00 70.00 177 THR A O 1
ATOM 1395 N N . LEU A 1 178 ? 6.201 6.672 -20.155 1.00 66.06 178 LEU A N 1
ATOM 1396 C CA . LEU A 1 178 ? 6.169 7.113 -18.752 1.00 66.06 178 LEU A CA 1
ATOM 1397 C C . LEU A 1 178 ? 4.763 7.052 -18.134 1.00 66.06 178 LEU A C 1
ATOM 1399 O O . LEU A 1 178 ? 4.619 6.740 -16.957 1.00 66.06 178 LEU A O 1
ATOM 1403 N N . ASP A 1 179 ? 3.721 7.301 -18.926 1.00 67.19 179 ASP A N 1
ATOM 1404 C CA . ASP A 1 179 ? 2.321 7.214 -18.501 1.00 67.19 179 ASP A CA 1
ATOM 1405 C C . ASP A 1 179 ? 1.904 5.791 -18.107 1.00 67.19 179 ASP A C 1
ATOM 1407 O O . ASP A 1 179 ? 1.077 5.622 -17.211 1.00 67.19 179 ASP A O 1
ATOM 1411 N N . MET A 1 180 ? 2.525 4.763 -18.695 1.00 66.38 180 MET A N 1
ATOM 1412 C CA . MET A 1 180 ? 2.284 3.366 -18.317 1.00 66.38 180 MET A CA 1
ATOM 1413 C C . MET A 1 180 ? 2.859 3.010 -16.939 1.00 66.38 180 MET A C 1
ATOM 1415 O O . MET A 1 180 ? 2.532 1.951 -16.402 1.00 66.38 180 MET A O 1
ATOM 1419 N N . LEU A 1 181 ? 3.715 3.868 -16.375 1.00 71.19 181 LEU A N 1
ATOM 1420 C CA . LEU A 1 181 ? 4.387 3.672 -15.087 1.00 71.19 181 LEU A CA 1
ATOM 1421 C C . LEU A 1 181 ? 3.704 4.433 -13.944 1.00 71.19 181 LEU A C 1
ATOM 1423 O O . LEU A 1 181 ? 4.191 4.435 -12.817 1.00 71.19 181 LEU A O 1
ATOM 1427 N N . SER A 1 182 ? 2.562 5.074 -14.207 1.00 75.38 182 SER A N 1
ATOM 1428 C CA . SER A 1 182 ? 1.772 5.700 -13.150 1.00 75.38 182 SER A CA 1
ATOM 1429 C C . SER A 1 182 ? 1.275 4.643 -12.161 1.00 75.38 182 SER A C 1
ATOM 1431 O O . SER A 1 182 ? 0.711 3.630 -12.571 1.00 75.38 182 SER A O 1
ATOM 1433 N N . ILE A 1 183 ? 1.463 4.889 -10.862 1.00 73.00 183 ILE A N 1
ATOM 1434 C CA . ILE A 1 183 ? 0.995 4.013 -9.777 1.00 73.00 183 ILE A CA 1
ATOM 1435 C C . ILE A 1 183 ? -0.208 4.680 -9.098 1.00 73.00 183 ILE A C 1
ATOM 1437 O O . ILE A 1 183 ? -0.020 5.629 -8.326 1.00 73.00 183 ILE A O 1
ATOM 1441 N N . PRO A 1 184 ? -1.445 4.210 -9.348 1.00 77.44 184 PRO A N 1
ATOM 1442 C CA . PRO A 1 184 ? -2.617 4.638 -8.600 1.00 77.44 184 PRO A CA 1
ATOM 1443 C C . PRO A 1 184 ? -2.557 4.151 -7.147 1.00 77.44 184 PRO A C 1
ATOM 1445 O O . PRO A 1 184 ? -2.306 2.974 -6.881 1.00 77.44 184 PRO A O 1
ATOM 1448 N N . ILE A 1 185 ? -2.815 5.060 -6.203 1.00 76.25 185 ILE A N 1
ATOM 1449 C CA . ILE A 1 185 ? -2.832 4.765 -4.762 1.00 76.25 185 ILE A CA 1
ATOM 1450 C C . ILE A 1 185 ? -4.127 5.277 -4.140 1.00 76.25 185 ILE A C 1
ATOM 1452 O O . ILE A 1 185 ? -4.238 6.465 -3.868 1.00 76.25 185 ILE A O 1
ATOM 1456 N N . THR A 1 186 ? -5.102 4.420 -3.876 1.00 79.44 186 THR A N 1
ATOM 1457 C CA . THR A 1 186 ? -6.356 4.831 -3.228 1.00 79.44 186 THR A CA 1
ATOM 1458 C C . THR A 1 186 ? -6.285 4.555 -1.734 1.00 79.44 186 THR A C 1
ATOM 1460 O O . THR A 1 186 ? -6.041 3.421 -1.333 1.00 79.44 186 THR A O 1
ATOM 1463 N N . SER A 1 187 ? -6.527 5.563 -0.899 1.00 77.56 187 SER A N 1
ATOM 1464 C CA . SER A 1 187 ? -6.590 5.423 0.558 1.00 77.56 187 SER A CA 1
ATOM 1465 C C . SER A 1 187 ? -7.895 5.999 1.103 1.00 77.56 187 SER A C 1
ATOM 1467 O O . SER A 1 187 ? -8.414 6.999 0.604 1.00 77.56 187 SER A O 1
ATOM 1469 N N . GLU A 1 188 ? -8.457 5.334 2.110 1.00 78.38 188 GLU A N 1
ATOM 1470 C CA . GLU A 1 188 ? -9.744 5.699 2.699 1.00 78.38 188 GLU A CA 1
ATOM 1471 C C . GLU A 1 188 ? -9.773 5.432 4.204 1.00 78.38 188 GLU A C 1
ATOM 1473 O O . GLU A 1 188 ? -9.071 4.554 4.715 1.00 78.38 188 GLU A O 1
ATOM 1478 N N . ALA A 1 189 ? -10.592 6.209 4.917 1.00 81.50 189 ALA A N 1
ATOM 1479 C CA . ALA A 1 189 ? -10.747 6.146 6.362 1.00 81.50 189 ALA A CA 1
ATOM 1480 C C . ALA A 1 189 ? -12.212 6.240 6.735 1.00 81.50 189 ALA A C 1
ATOM 1482 O O . ALA A 1 189 ? -12.994 6.971 6.127 1.00 81.50 189 ALA A O 1
ATOM 1483 N N . VAL A 1 190 ? -12.533 5.552 7.818 1.00 79.38 190 VAL A N 1
ATOM 1484 C CA . VAL A 1 190 ? -13.851 5.537 8.425 1.00 79.38 190 VAL A CA 1
ATOM 1485 C C . VAL A 1 190 ? -13.688 5.761 9.928 1.00 79.38 190 VAL A C 1
ATOM 1487 O O . VAL A 1 190 ? -12.848 5.125 10.569 1.00 79.38 190 VAL A O 1
ATOM 1490 N N . GLN A 1 191 ? -14.464 6.689 10.494 1.00 81.44 191 GLN A N 1
ATOM 1491 C CA . GLN A 1 191 ? -14.437 6.993 11.927 1.00 81.44 191 GLN A CA 1
ATOM 1492 C C . GLN A 1 191 ? -14.742 5.722 12.724 1.00 81.44 191 GLN A C 1
ATOM 1494 O O . GLN A 1 191 ? -15.735 5.060 12.457 1.00 81.44 191 GLN A O 1
ATOM 1499 N N . ALA A 1 192 ? -13.916 5.372 13.707 1.00 80.44 192 ALA A N 1
ATOM 1500 C CA . ALA A 1 192 ? -14.131 4.156 14.494 1.00 80.44 192 ALA A CA 1
ATOM 1501 C C . ALA A 1 192 ? -15.278 4.301 15.511 1.00 80.44 192 ALA A C 1
ATOM 1503 O O . ALA A 1 192 ? -15.863 3.318 15.959 1.00 80.44 192 ALA A O 1
ATOM 1504 N N . GLU A 1 193 ? -15.593 5.535 15.897 1.00 78.19 193 GLU A N 1
ATOM 1505 C CA . GLU A 1 193 ? -16.646 5.829 16.861 1.00 78.19 193 GLU A CA 1
ATOM 1506 C C . GLU A 1 193 ? -18.035 5.492 16.301 1.00 78.19 193 GLU A C 1
ATOM 1508 O O . GLU A 1 193 ? -18.371 5.861 15.179 1.00 78.19 193 GLU A O 1
ATOM 1513 N N . ASN A 1 194 ? -18.867 4.841 17.119 1.00 74.56 194 ASN A N 1
ATOM 1514 C CA . ASN A 1 194 ? -20.256 4.485 16.806 1.00 74.56 194 ASN A CA 1
ATOM 1515 C C . ASN A 1 194 ? -20.451 3.549 15.600 1.00 74.56 194 ASN A C 1
ATOM 1517 O O . ASN A 1 194 ? -21.576 3.420 15.118 1.00 74.56 194 ASN A O 1
ATOM 1521 N N . ILE A 1 195 ? -19.405 2.853 15.143 1.00 78.25 195 ILE A N 1
ATOM 1522 C CA . ILE A 1 195 ? -19.548 1.820 14.113 1.00 78.25 195 ILE A CA 1
ATOM 1523 C C . ILE A 1 195 ? -19.705 0.440 14.756 1.00 78.25 195 ILE A C 1
ATOM 1525 O O . ILE A 1 195 ? -18.818 -0.002 15.493 1.00 78.25 195 ILE A O 1
ATOM 1529 N N . PRO A 1 196 ? -20.812 -0.273 14.482 1.00 80.94 196 PRO A N 1
ATOM 1530 C CA . PRO A 1 196 ? -21.063 -1.581 15.062 1.00 80.94 196 PRO A CA 1
ATOM 1531 C C . PRO A 1 196 ? -20.251 -2.659 14.333 1.00 80.94 196 PRO A C 1
ATOM 1533 O O . PRO A 1 196 ? -20.739 -3.317 13.421 1.00 80.94 196 PRO A O 1
ATOM 1536 N N . VAL A 1 197 ? -19.009 -2.871 14.770 1.00 83.25 197 VAL A N 1
ATOM 1537 C CA . VAL A 1 197 ? -18.144 -3.966 14.282 1.00 83.25 197 VAL A CA 1
ATOM 1538 C C . VAL A 1 197 ? -18.308 -5.272 15.080 1.00 83.25 197 VAL A C 1
ATOM 1540 O O . VAL A 1 197 ? -17.603 -6.247 14.835 1.00 83.25 197 VAL A O 1
ATOM 1543 N N . GLY A 1 198 ? -19.245 -5.327 16.033 1.00 84.38 198 GLY A N 1
ATOM 1544 C CA . GLY A 1 198 ? -19.489 -6.513 16.865 1.00 84.38 198 GLY A CA 1
ATOM 1545 C C . GLY A 1 198 ? -18.262 -6.930 17.686 1.00 84.38 198 GLY A C 1
ATOM 1546 O O . GLY A 1 198 ? -17.549 -6.076 18.207 1.00 84.38 198 GLY A O 1
ATOM 1547 N N . ASP A 1 199 ? -18.015 -8.240 17.775 1.00 87.69 199 ASP A N 1
ATOM 1548 C CA . ASP A 1 199 ? -16.865 -8.830 18.486 1.00 87.69 199 ASP A CA 1
ATOM 1549 C C . ASP A 1 199 ? -15.602 -8.952 17.607 1.00 87.69 199 ASP A C 1
ATOM 1551 O O . ASP A 1 199 ? -14.619 -9.591 17.993 1.00 87.69 199 ASP A O 1
ATOM 1555 N N . MET A 1 200 ? -15.620 -8.382 16.396 1.00 91.19 200 MET A N 1
ATOM 1556 C CA . MET A 1 200 ? -14.482 -8.449 15.481 1.00 91.19 200 MET A CA 1
ATOM 1557 C C . MET A 1 200 ? -13.316 -7.602 15.995 1.00 91.19 200 MET A C 1
ATOM 1559 O O . MET A 1 200 ? -13.487 -6.587 16.671 1.00 91.19 200 MET A O 1
ATOM 1563 N N . SER A 1 201 ? -12.099 -8.005 15.639 1.00 91.00 201 SER A N 1
ATOM 1564 C CA . SER A 1 201 ? -10.876 -7.280 15.983 1.00 91.00 201 SER A CA 1
ATOM 1565 C C . SER A 1 201 ? -9.910 -7.266 14.804 1.00 91.00 201 SER A C 1
ATOM 1567 O O . SER A 1 201 ? -10.111 -7.968 13.814 1.00 91.00 201 SER A O 1
ATOM 1569 N N . GLY A 1 202 ? -8.860 -6.451 14.890 1.00 92.50 202 GLY A N 1
ATOM 1570 C CA . GLY A 1 202 ? -7.833 -6.427 13.857 1.00 92.50 202 GLY A CA 1
ATOM 1571 C C . GLY A 1 202 ? -8.351 -5.927 12.507 1.00 92.50 202 GLY A C 1
ATOM 1572 O O . GLY A 1 202 ? -9.146 -4.990 12.423 1.00 92.50 202 GLY A O 1
ATOM 1573 N N . THR A 1 203 ? -7.877 -6.571 11.445 1.00 94.38 203 THR A N 1
ATOM 1574 C CA . THR A 1 203 ? -8.221 -6.247 10.053 1.00 94.38 203 THR A CA 1
ATOM 1575 C C . THR A 1 203 ? -9.672 -6.596 9.717 1.00 94.38 203 THR A C 1
ATOM 1577 O O . THR A 1 203 ? -10.268 -5.931 8.874 1.00 94.38 203 THR A O 1
ATOM 1580 N N . ASP A 1 204 ? -10.275 -7.571 10.405 1.00 94.19 204 ASP A N 1
ATOM 1581 C CA . ASP A 1 204 ? -11.682 -7.945 10.214 1.00 94.19 204 ASP A CA 1
ATOM 1582 C C . ASP A 1 204 ? -12.633 -6.874 10.757 1.00 94.19 204 ASP A C 1
ATOM 1584 O O . ASP A 1 204 ? -13.631 -6.552 10.114 1.00 94.19 204 ASP A O 1
ATOM 1588 N N . ALA A 1 205 ? -12.293 -6.252 11.894 1.00 92.88 205 ALA A N 1
ATOM 1589 C CA . ALA A 1 205 ? -13.044 -5.104 12.406 1.00 92.88 205 ALA A CA 1
ATOM 1590 C C . ALA A 1 205 ? -12.990 -3.921 11.432 1.00 92.88 205 ALA A C 1
ATOM 1592 O O . ALA A 1 205 ? -14.016 -3.300 11.155 1.00 92.88 205 ALA A O 1
ATOM 1593 N N . ALA A 1 206 ? -11.805 -3.638 10.880 1.00 90.62 206 ALA A N 1
ATOM 1594 C CA . ALA A 1 206 ? -11.647 -2.600 9.871 1.00 90.62 206 ALA A CA 1
ATOM 1595 C C . ALA A 1 206 ? -12.483 -2.922 8.623 1.00 90.62 206 ALA A C 1
ATOM 1597 O O . ALA A 1 206 ? -13.262 -2.082 8.182 1.00 90.62 206 ALA A O 1
ATOM 1598 N N . TYR A 1 207 ? -12.397 -4.148 8.099 1.00 92.12 207 TYR A N 1
ATOM 1599 C CA . TYR A 1 207 ? -13.185 -4.577 6.943 1.00 92.12 207 TYR A CA 1
ATOM 1600 C C . TYR A 1 207 ? -14.689 -4.392 7.174 1.00 92.12 207 TYR A C 1
ATOM 1602 O O . TYR A 1 207 ? -15.362 -3.742 6.374 1.00 92.12 207 TYR A O 1
ATOM 1610 N N . ALA A 1 208 ? -15.204 -4.868 8.310 1.00 89.44 208 ALA A N 1
ATOM 1611 C CA . ALA A 1 208 ? -16.609 -4.726 8.672 1.00 89.44 208 ALA A CA 1
ATOM 1612 C C . ALA A 1 208 ? -17.063 -3.265 8.794 1.00 89.44 208 ALA A C 1
ATOM 1614 O O . ALA A 1 208 ? -18.173 -2.937 8.374 1.00 89.44 208 ALA A O 1
ATOM 1615 N N . ALA A 1 209 ? -16.212 -2.377 9.318 1.00 85.69 209 ALA A N 1
ATOM 1616 C CA . ALA A 1 209 ? -16.529 -0.955 9.416 1.00 85.69 209 ALA A CA 1
ATOM 1617 C C . ALA A 1 209 ? -16.769 -0.321 8.037 1.00 85.69 209 ALA A C 1
ATOM 1619 O O . ALA A 1 209 ? -17.736 0.420 7.855 1.00 85.69 209 ALA A O 1
ATOM 1620 N N . PHE A 1 210 ? -15.934 -0.655 7.049 1.00 85.88 210 PHE A N 1
ATOM 1621 C CA . PHE A 1 210 ? -16.118 -0.185 5.674 1.00 85.88 210 PHE A CA 1
ATOM 1622 C C . PHE A 1 210 ? -17.365 -0.783 5.014 1.00 85.88 210 PHE A C 1
ATOM 1624 O O . PHE A 1 210 ? -18.087 -0.057 4.332 1.00 85.88 210 PHE A O 1
ATOM 1631 N N . GLN A 1 211 ? -17.666 -2.065 5.253 1.00 87.38 211 GLN A N 1
ATOM 1632 C CA . GLN A 1 211 ? -18.901 -2.683 4.750 1.00 87.38 211 GLN A CA 1
ATOM 1633 C C . GLN A 1 211 ? -20.153 -2.011 5.335 1.00 87.38 211 GLN A C 1
ATOM 1635 O O . GLN A 1 211 ? -21.106 -1.737 4.608 1.00 87.38 211 GLN A O 1
ATOM 1640 N N . TYR A 1 212 ? -20.134 -1.687 6.631 1.00 80.94 212 TYR A N 1
ATOM 1641 C CA . TYR A 1 212 ? -21.236 -0.988 7.292 1.00 80.94 212 TYR A CA 1
ATOM 1642 C C . TYR A 1 212 ? -21.496 0.391 6.676 1.00 80.94 212 TYR A C 1
ATOM 1644 O O . TYR A 1 212 ? -22.638 0.717 6.356 1.00 80.94 212 TYR A O 1
ATOM 1652 N N . VAL A 1 213 ? -20.443 1.192 6.477 1.00 78.44 213 VAL A N 1
ATOM 1653 C CA . VAL A 1 213 ? -20.578 2.527 5.876 1.00 78.44 213 VAL A CA 1
ATOM 1654 C C . VAL A 1 213 ? -21.064 2.435 4.432 1.00 78.44 213 VAL A C 1
ATOM 1656 O O . VAL A 1 213 ? -21.968 3.178 4.061 1.00 78.44 213 VAL A O 1
ATOM 1659 N N . ALA A 1 214 ? -20.534 1.498 3.642 1.00 77.12 214 ALA A N 1
ATOM 1660 C CA . ALA A 1 214 ? -20.973 1.294 2.263 1.00 77.12 214 ALA A CA 1
ATOM 1661 C C . ALA A 1 214 ? -22.472 0.950 2.178 1.00 77.12 214 ALA A C 1
ATOM 1663 O O . ALA A 1 214 ? -23.190 1.531 1.363 1.00 77.12 214 ALA A O 1
ATOM 1664 N N . GLN A 1 215 ? -22.960 0.060 3.052 1.00 74.50 215 GLN A N 1
ATOM 1665 C CA . GLN A 1 215 ? -24.381 -0.290 3.115 1.00 74.50 215 GLN A CA 1
ATOM 1666 C C . GLN A 1 215 ? -25.244 0.899 3.557 1.00 74.50 215 GLN A C 1
ATOM 1668 O O . GLN A 1 215 ? -26.256 1.193 2.926 1.00 74.50 215 GLN A O 1
ATOM 1673 N N . ALA A 1 216 ? -24.829 1.617 4.606 1.00 71.12 216 ALA A N 1
ATOM 1674 C CA . ALA A 1 216 ? -25.568 2.771 5.115 1.00 71.12 216 ALA A CA 1
ATOM 1675 C C . ALA A 1 216 ? -25.690 3.897 4.073 1.00 71.12 216 ALA A C 1
ATOM 1677 O O . ALA A 1 216 ? -26.720 4.567 4.004 1.00 71.12 216 ALA A O 1
ATOM 1678 N N . SER A 1 217 ? -24.659 4.096 3.245 1.00 69.00 217 SER A N 1
ATOM 1679 C CA . SER A 1 217 ? -24.715 5.028 2.117 1.00 69.00 217 SER A CA 1
ATOM 1680 C C . SER A 1 217 ? -25.706 4.570 1.047 1.00 69.00 217 SER A C 1
ATOM 1682 O O . SER A 1 217 ? -26.530 5.375 0.618 1.00 69.00 217 SER A O 1
ATOM 1684 N N . ALA A 1 218 ? -25.691 3.287 0.671 1.00 69.38 218 ALA A N 1
ATOM 1685 C CA . ALA A 1 218 ? -26.614 2.742 -0.326 1.00 69.38 218 ALA A CA 1
ATOM 1686 C C . ALA A 1 218 ? -28.090 2.849 0.104 1.00 69.38 218 ALA A C 1
ATOM 1688 O O . ALA A 1 218 ? -28.944 3.202 -0.706 1.00 69.38 218 ALA A O 1
ATOM 1689 N N . ASP A 1 219 ? -28.384 2.614 1.386 1.00 67.69 219 ASP A N 1
ATOM 1690 C CA . ASP A 1 219 ? -29.746 2.703 1.931 1.00 67.69 219 ASP A CA 1
ATOM 1691 C C . ASP A 1 219 ? -30.272 4.149 1.999 1.00 67.69 219 ASP A C 1
ATOM 1693 O O . ASP A 1 219 ? -31.479 4.365 2.072 1.00 67.69 219 ASP A O 1
ATOM 1697 N N . SER A 1 220 ? -29.383 5.149 1.986 1.00 59.69 220 SER A N 1
ATOM 1698 C CA . SER A 1 220 ? -29.756 6.571 2.032 1.00 59.69 220 SER A CA 1
ATOM 1699 C C . SER A 1 220 ? -30.122 7.168 0.667 1.00 59.69 220 SER A C 1
ATOM 1701 O O . SER A 1 220 ? -30.714 8.247 0.611 1.00 59.69 220 SER A O 1
ATOM 1703 N N . GLU A 1 221 ? -29.774 6.479 -0.424 1.00 55.38 221 GLU A N 1
ATOM 1704 C CA . GLU A 1 221 ? -30.043 6.904 -1.804 1.00 55.38 221 GLU A CA 1
ATOM 1705 C C . GLU A 1 221 ? -31.305 6.254 -2.413 1.00 55.38 221 GLU A C 1
ATOM 1707 O O . GLU A 1 221 ? -31.691 6.614 -3.529 1.00 55.38 221 GLU A O 1
ATOM 1712 N N . GLY A 1 222 ? -31.951 5.320 -1.698 1.00 43.44 222 GLY A N 1
ATOM 1713 C CA . GLY A 1 222 ? -33.197 4.638 -2.095 1.00 43.44 222 GLY A CA 1
ATOM 1714 C C . GLY A 1 222 ? -34.456 5.222 -1.461 1.00 43.44 222 GLY A C 1
ATOM 1715 O O . GLY A 1 222 ? -35.501 5.218 -2.154 1.00 43.44 222 GLY A O 1
#

Foldseek 3Di:
DDDPDDDPPDVVVVVVVVVVVVVVVPPDPPPDPDDDPDDLWDDDPQKTWGQDWDDDPLKTFQGWIAIAHAFWKWKKKAKQFQQDWDADPVGDIAAKWFAAAPDPGTDGNVCVVVDFDWGWHQDPNDIWIWGADPVRITTIQGTDGHGDIDGGTGMIDRPSQWDQDPVGDTDGDDPDDPVSRDMDMHMDIDGLPPQCLDPDGTRSSSVSSVVSVVVVVVVVVD

Sequence (222 aa):
MKYIKKWIKSPIHIMVSLMLILVLGVGSIAFFTDMESIANIIRIGNMGIETEETLDGLNKENIGVKVSGNTACYVRIRVDVPTVSYEDAEGNLHQAMIKLPGVDNEITASVWKNYDQAIRVSQDGKPFVWEKKDDGFWYLNKTLSSNETVTFIESISYDDLFTVDEDGNKSLPGNITLDMLSIPITSEAVQAENIPVGDMSGTDAAYAAFQYVAQASADSEG